Protein AF-A0A6A6RCP7-F1 (afdb_monomer_lite)

Structure (mmCIF, N/CA/C/O backbone):
data_AF-A0A6A6RCP7-F1
#
_entry.id   AF-A0A6A6RCP7-F1
#
loop_
_atom_site.group_PDB
_atom_site.id
_atom_site.type_symbol
_atom_site.label_atom_id
_atom_site.label_alt_id
_atom_site.label_comp_id
_atom_site.label_asym_id
_atom_site.label_entity_id
_atom_site.label_seq_id
_atom_site.pdbx_PDB_ins_code
_atom_site.Cartn_x
_atom_site.Cartn_y
_atom_site.Cartn_z
_atom_site.occupancy
_atom_site.B_iso_or_equiv
_atom_site.auth_seq_id
_atom_site.auth_comp_id
_atom_site.auth_asym_id
_atom_site.auth_atom_id
_atom_site.pdbx_PDB_model_num
ATOM 1 N N . MET A 1 1 ? 55.661 -24.789 -11.934 1.00 38.19 1 MET A N 1
ATOM 2 C CA . MET A 1 1 ? 54.976 -23.597 -12.491 1.00 38.19 1 MET A CA 1
ATOM 3 C C . MET A 1 1 ? 54.318 -24.064 -13.783 1.00 38.19 1 MET A C 1
ATOM 5 O O . MET A 1 1 ? 55.010 -24.703 -14.550 1.00 38.19 1 MET A O 1
ATOM 9 N N . VAL A 1 2 ? 53.017 -23.962 -14.046 1.00 34.41 2 VAL A N 1
ATOM 10 C CA . VAL A 1 2 ? 52.045 -22.894 -13.776 1.00 34.41 2 VAL A CA 1
ATOM 11 C C . VAL A 1 2 ? 50.663 -23.532 -13.552 1.00 34.41 2 VAL A C 1
ATOM 13 O O . VAL A 1 2 ? 50.293 -24.479 -14.243 1.00 34.41 2 VAL A O 1
ATOM 16 N N . LYS A 1 3 ? 49.926 -23.033 -12.553 1.00 30.33 3 LYS A N 1
ATOM 17 C CA . LYS A 1 3 ? 48.544 -23.411 -12.236 1.00 30.33 3 LYS A CA 1
ATOM 18 C C . LYS A 1 3 ? 47.551 -22.531 -13.012 1.00 30.33 3 LYS A C 1
ATOM 20 O O . LYS A 1 3 ? 47.765 -21.332 -13.127 1.00 30.33 3 LYS A O 1
ATOM 25 N N . THR A 1 4 ? 46.442 -23.173 -13.388 1.00 34.12 4 THR A N 1
ATOM 26 C CA . THR A 1 4 ? 45.065 -22.667 -13.589 1.00 34.12 4 THR A CA 1
ATOM 27 C C . THR A 1 4 ? 44.767 -21.659 -14.702 1.00 34.12 4 THR A C 1
ATOM 29 O O . THR A 1 4 ? 45.166 -20.504 -14.662 1.00 34.12 4 THR A O 1
ATOM 32 N N . LYS A 1 5 ? 43.927 -22.135 -15.634 1.00 33.81 5 LYS A N 1
ATOM 33 C CA . LYS A 1 5 ? 43.095 -21.355 -16.552 1.00 33.81 5 LYS A CA 1
ATOM 34 C C . LYS A 1 5 ? 42.218 -20.388 -15.757 1.00 33.81 5 LYS A C 1
ATOM 36 O O . LYS A 1 5 ? 41.427 -20.821 -14.919 1.00 33.81 5 LYS A O 1
ATOM 41 N N . GLU A 1 6 ? 42.362 -19.106 -16.047 1.00 37.19 6 GLU A N 1
ATOM 42 C CA . GLU A 1 6 ? 41.431 -18.066 -15.640 1.00 37.19 6 GLU A CA 1
ATOM 43 C C . GLU A 1 6 ? 40.181 -18.194 -16.520 1.00 37.19 6 GLU A C 1
ATOM 45 O O . GLU A 1 6 ? 40.262 -18.283 -17.745 1.00 37.19 6 GLU A O 1
ATOM 50 N N . GLN A 1 7 ? 39.033 -18.357 -15.875 1.00 37.12 7 GLN A N 1
ATOM 51 C CA . GLN A 1 7 ? 37.754 -18.614 -16.517 1.00 37.12 7 GLN A CA 1
ATOM 52 C C . GLN A 1 7 ? 37.086 -17.259 -16.761 1.00 37.12 7 GLN A C 1
ATOM 54 O O . GLN A 1 7 ? 36.715 -16.573 -15.805 1.00 37.12 7 GLN A O 1
ATOM 59 N N . ASP A 1 8 ? 36.985 -16.876 -18.035 1.00 36.22 8 ASP A N 1
ATOM 60 C CA . ASP A 1 8 ? 36.342 -15.648 -18.503 1.00 36.22 8 ASP A CA 1
ATOM 61 C C . ASP A 1 8 ? 34.955 -15.475 -17.869 1.00 36.22 8 ASP A C 1
ATOM 63 O O . ASP A 1 8 ? 34.033 -16.270 -18.078 1.00 36.22 8 ASP A O 1
ATOM 67 N N . ARG A 1 9 ? 34.801 -14.410 -17.078 1.00 33.62 9 ARG A N 1
ATOM 68 C CA . ARG A 1 9 ? 33.493 -13.938 -16.612 1.00 33.62 9 ARG A CA 1
ATOM 69 C C . ARG A 1 9 ? 32.826 -13.200 -17.774 1.00 33.62 9 ARG A C 1
ATOM 71 O O . ARG A 1 9 ? 33.481 -12.355 -18.382 1.00 33.62 9 ARG A O 1
ATOM 78 N N . PRO A 1 10 ? 31.542 -13.443 -18.083 1.00 33.44 10 PRO A N 1
ATOM 79 C CA . PRO A 1 10 ? 30.888 -12.718 -19.158 1.00 33.44 10 PRO A CA 1
ATOM 80 C C . PRO A 1 10 ? 30.784 -11.236 -18.785 1.00 33.44 10 PRO A C 1
ATOM 82 O O . PRO A 1 10 ? 30.145 -10.859 -17.801 1.00 33.44 10 PRO A O 1
ATOM 85 N N . VAL A 1 11 ? 31.434 -10.400 -19.593 1.00 38.50 11 VAL A N 1
ATOM 86 C CA . VAL A 1 11 ? 31.242 -8.951 -19.618 1.00 38.50 11 VAL A CA 1
ATOM 87 C C . VAL A 1 11 ? 29.802 -8.711 -20.057 1.00 38.50 11 VAL A C 1
ATOM 89 O O . VAL A 1 11 ? 29.436 -8.986 -21.200 1.00 38.50 11 VAL A O 1
ATOM 92 N N . TYR A 1 12 ? 28.952 -8.243 -19.144 1.00 35.78 12 TYR A N 1
ATOM 93 C CA . TYR A 1 12 ? 27.611 -7.809 -19.515 1.00 35.78 12 TYR A CA 1
ATOM 94 C C . TYR A 1 12 ? 27.741 -6.604 -20.448 1.00 35.78 12 TYR A C 1
ATOM 96 O O . TYR A 1 12 ? 28.198 -5.534 -20.047 1.00 35.78 12 TYR A O 1
ATOM 104 N N . ASN A 1 13 ? 27.371 -6.828 -21.710 1.00 37.34 13 ASN A N 1
ATOM 105 C CA . ASN A 1 13 ? 27.346 -5.839 -22.776 1.00 37.34 13 ASN A CA 1
ATOM 106 C C . ASN A 1 13 ? 26.690 -4.536 -22.308 1.00 37.34 13 ASN A C 1
ATOM 108 O O . ASN A 1 13 ? 25.506 -4.494 -21.968 1.00 37.34 13 ASN A O 1
ATOM 112 N N . GLN A 1 14 ? 27.484 -3.470 -22.356 1.00 34.72 14 GLN A N 1
ATOM 113 C CA . GLN A 1 14 ? 27.047 -2.088 -22.259 1.00 34.72 14 GLN A CA 1
ATOM 114 C C . GLN A 1 14 ? 26.012 -1.815 -23.358 1.00 34.72 14 GLN A C 1
ATOM 116 O O . GLN A 1 14 ? 26.325 -1.860 -24.549 1.00 34.72 14 GLN A O 1
ATOM 121 N N . MET A 1 15 ? 24.771 -1.515 -22.972 1.00 38.44 15 MET A N 1
ATOM 122 C CA . MET A 1 15 ? 23.831 -0.888 -23.894 1.00 38.44 15 MET A CA 1
ATOM 123 C C . MET A 1 15 ? 24.209 0.585 -24.043 1.00 38.44 15 MET A C 1
ATOM 125 O O . MET A 1 15 ? 24.254 1.322 -23.060 1.00 38.44 15 MET A O 1
ATOM 129 N N . LYS A 1 16 ? 24.428 1.015 -25.290 1.00 36.75 16 LYS A N 1
ATOM 130 C CA . LYS A 1 16 ? 24.409 2.423 -25.702 1.00 36.75 16 LYS A CA 1
ATOM 131 C C . LYS A 1 16 ? 22.987 2.984 -25.537 1.00 36.75 16 LYS A C 1
ATOM 133 O O . LYS A 1 16 ? 22.246 3.115 -26.503 1.00 36.75 16 LYS A O 1
ATOM 138 N N . GLY A 1 17 ? 22.605 3.269 -24.298 1.00 36.91 17 GLY A N 1
ATOM 139 C CA . GLY A 1 17 ? 21.634 4.302 -23.950 1.00 36.91 17 GLY A CA 1
ATOM 140 C C . GLY A 1 17 ? 22.408 5.548 -23.526 1.00 36.91 17 GLY A C 1
ATOM 141 O O . GLY A 1 17 ? 23.557 5.434 -23.103 1.00 36.91 17 GLY A O 1
ATOM 142 N N . VAL A 1 18 ? 21.821 6.729 -23.695 1.00 34.62 18 VAL A N 1
ATOM 143 C CA . VAL A 1 18 ? 22.412 8.022 -23.317 1.00 34.62 18 VAL A CA 1
ATOM 144 C C . VAL A 1 18 ? 23.097 7.923 -21.946 1.00 34.62 18 VAL A C 1
ATOM 146 O O . VAL A 1 18 ? 22.460 7.595 -20.948 1.00 34.62 18 VAL A O 1
ATOM 149 N N . ILE A 1 19 ? 24.408 8.177 -21.902 1.00 39.66 19 ILE A N 1
ATOM 150 C CA . ILE A 1 19 ? 25.143 8.338 -20.647 1.00 39.66 19 ILE A CA 1
ATOM 151 C C . ILE A 1 19 ? 24.584 9.590 -19.965 1.00 39.66 19 ILE A C 1
ATOM 153 O O . ILE A 1 19 ? 24.635 10.665 -20.557 1.00 39.66 19 ILE A O 1
ATOM 157 N N . GLY A 1 20 ? 24.119 9.468 -18.718 1.00 50.53 20 GLY A N 1
ATOM 158 C CA . GLY A 1 20 ? 24.294 10.578 -17.774 1.00 50.53 20 GLY A CA 1
ATOM 159 C C . GLY A 1 20 ? 23.085 11.174 -17.056 1.00 50.53 20 GLY A C 1
ATOM 160 O O . GLY A 1 20 ? 23.250 12.255 -16.507 1.00 50.53 20 GLY A O 1
ATOM 161 N N . ALA A 1 21 ? 21.922 10.521 -16.981 1.00 47.16 21 ALA A N 1
ATOM 162 C CA . ALA A 1 21 ? 20.922 10.867 -15.959 1.00 47.16 21 ALA A CA 1
ATOM 163 C C . ALA A 1 21 ? 20.000 9.673 -15.666 1.00 47.16 21 ALA A C 1
ATOM 165 O O . ALA A 1 21 ? 18.989 9.482 -16.334 1.00 47.16 21 ALA A O 1
ATOM 166 N N . TYR A 1 22 ? 20.359 8.842 -14.687 1.00 64.38 22 TYR A N 1
ATOM 167 C CA . TYR A 1 22 ? 19.380 7.998 -14.004 1.00 64.38 22 TYR A CA 1
ATOM 168 C C . TYR A 1 22 ? 19.131 8.613 -12.629 1.00 64.38 22 TYR A C 1
ATOM 170 O O . TYR A 1 22 ? 20.069 9.066 -11.975 1.00 64.38 22 TYR A O 1
ATOM 178 N N . GLU A 1 23 ? 17.875 8.656 -12.198 1.00 67.75 23 GLU A N 1
ATOM 179 C CA . GLU A 1 23 ? 17.570 9.021 -10.819 1.00 67.75 23 GLU A CA 1
ATOM 180 C C . GLU A 1 23 ? 17.926 7.842 -9.912 1.00 67.75 23 GLU A C 1
ATOM 182 O O . GLU A 1 23 ? 17.506 6.702 -10.144 1.00 67.75 23 GLU A O 1
ATOM 187 N N . GLU A 1 24 ? 18.733 8.101 -8.886 1.00 81.56 24 GLU A N 1
ATOM 188 C CA . GLU A 1 24 ? 19.019 7.095 -7.872 1.00 81.56 24 GLU A CA 1
ATOM 189 C C . GLU A 1 24 ? 17.779 6.832 -7.021 1.00 81.56 24 GLU A C 1
ATOM 191 O O . GLU A 1 24 ? 17.102 7.745 -6.548 1.00 81.56 24 GLU A O 1
ATOM 196 N N . LEU A 1 25 ? 17.484 5.548 -6.811 1.00 85.56 25 LEU A N 1
ATOM 197 C CA . LEU A 1 25 ? 16.458 5.150 -5.861 1.00 85.56 25 LEU A CA 1
ATOM 198 C C . LEU A 1 25 ? 16.897 5.572 -4.456 1.00 85.56 25 LEU A C 1
ATOM 200 O O . LEU A 1 25 ? 18.028 5.292 -4.062 1.00 85.56 25 LEU A O 1
ATOM 204 N N . ASP A 1 26 ? 15.978 6.180 -3.703 1.00 88.56 26 ASP A N 1
ATOM 205 C CA . ASP A 1 26 ? 16.176 6.568 -2.302 1.00 88.56 26 ASP A CA 1
ATOM 206 C C . ASP A 1 26 ? 16.909 5.446 -1.516 1.00 88.56 26 ASP A C 1
ATOM 208 O O . ASP A 1 26 ? 16.464 4.290 -1.539 1.00 88.56 26 ASP A O 1
ATOM 212 N N . PRO A 1 27 ? 18.024 5.745 -0.819 1.00 90.38 27 PRO A N 1
ATOM 213 C CA . PRO A 1 27 ? 18.795 4.755 -0.062 1.00 90.38 27 PRO A CA 1
ATOM 214 C C . PRO A 1 27 ? 17.996 3.986 1.000 1.00 90.38 27 PRO A C 1
ATOM 216 O O . PRO A 1 27 ? 18.423 2.914 1.426 1.00 90.38 27 PRO A O 1
ATOM 219 N N . ALA A 1 28 ? 16.826 4.484 1.412 1.00 92.25 28 ALA A N 1
ATOM 220 C CA . ALA A 1 28 ? 15.909 3.776 2.303 1.00 92.25 28 ALA A CA 1
ATOM 221 C C . ALA A 1 28 ? 15.317 2.490 1.689 1.00 92.25 28 ALA A C 1
ATOM 223 O O . ALA A 1 28 ? 14.728 1.684 2.413 1.00 92.25 28 ALA A O 1
ATOM 224 N N . TYR A 1 29 ? 15.448 2.281 0.373 1.00 96.38 29 TYR A N 1
ATOM 225 C CA . TYR A 1 29 ? 15.050 1.044 -0.295 1.00 96.38 29 TYR A CA 1
ATOM 226 C C . TYR A 1 29 ? 16.171 0.004 -0.232 1.00 96.38 29 TYR A C 1
ATOM 228 O O . TYR A 1 29 ? 17.135 0.035 -1.000 1.00 96.38 29 TYR A O 1
ATOM 236 N N . LEU A 1 30 ? 16.006 -0.978 0.651 1.00 95.94 30 LEU A N 1
ATOM 237 C CA . LEU A 1 30 ? 17.027 -1.977 0.963 1.00 95.94 30 LEU A CA 1
ATOM 238 C C . LEU A 1 30 ? 16.466 -3.394 0.837 1.00 95.94 30 LEU A C 1
ATOM 240 O O . LEU A 1 30 ? 15.277 -3.629 1.052 1.00 95.94 30 LEU A O 1
ATOM 244 N N . VAL A 1 31 ? 17.330 -4.355 0.505 1.00 97.00 31 VAL A N 1
ATOM 245 C CA . VAL A 1 31 ? 16.990 -5.779 0.633 1.00 97.00 31 VAL A CA 1
ATOM 246 C C . VAL A 1 31 ? 17.025 -6.142 2.117 1.00 97.00 31 VAL A C 1
ATOM 248 O O . VAL A 1 31 ? 18.043 -5.946 2.788 1.00 97.00 31 VAL A O 1
ATOM 251 N N . ARG A 1 32 ? 15.910 -6.655 2.642 1.00 96.31 32 ARG A N 1
ATOM 252 C CA . ARG A 1 32 ? 15.750 -6.958 4.071 1.00 96.31 32 ARG A CA 1
ATOM 253 C C . ARG A 1 32 ? 16.535 -8.208 4.457 1.00 96.31 32 ARG A C 1
ATOM 255 O O . ARG A 1 32 ? 16.211 -9.305 4.014 1.00 96.31 32 ARG A O 1
ATOM 262 N N . GLN A 1 33 ? 17.514 -8.051 5.347 1.00 96.12 33 GLN A N 1
ATOM 263 C CA . GLN A 1 33 ? 18.236 -9.185 5.944 1.00 96.12 33 GLN A CA 1
ATOM 264 C C . GLN A 1 33 ? 17.333 -10.006 6.881 1.00 96.12 33 GLN A C 1
ATOM 266 O O . GLN A 1 33 ? 17.510 -11.208 7.048 1.00 96.12 33 GLN A O 1
ATOM 271 N N . ASP A 1 34 ? 16.310 -9.366 7.446 1.00 96.44 34 ASP A N 1
ATOM 272 C CA . ASP A 1 34 ? 15.307 -9.936 8.342 1.00 96.44 34 ASP A CA 1
ATOM 273 C C . ASP A 1 34 ? 14.000 -10.300 7.614 1.00 96.44 34 ASP A C 1
ATOM 275 O O . ASP A 1 34 ? 12.927 -10.268 8.216 1.00 96.44 34 ASP A O 1
ATOM 279 N N . ALA A 1 35 ? 14.057 -10.647 6.322 1.00 96.06 35 ALA A N 1
ATOM 280 C CA . ALA A 1 35 ? 12.880 -10.820 5.462 1.00 96.06 35 ALA A CA 1
ATOM 281 C C . ALA A 1 35 ? 11.743 -11.650 6.090 1.00 96.06 35 ALA A C 1
ATOM 283 O O . ALA A 1 35 ? 10.584 -11.234 6.063 1.00 96.06 35 ALA A O 1
ATOM 284 N N . ARG A 1 36 ? 12.071 -12.782 6.730 1.00 95.12 36 ARG A N 1
ATOM 285 C CA . ARG A 1 36 ? 11.087 -13.652 7.398 1.00 95.12 36 ARG A CA 1
ATOM 286 C C . ARG A 1 36 ? 10.318 -12.945 8.522 1.00 95.12 36 ARG A C 1
ATOM 288 O O . ARG A 1 36 ? 9.176 -13.310 8.776 1.00 95.12 36 ARG A O 1
ATOM 295 N N . GLY A 1 37 ? 10.938 -11.990 9.215 1.00 96.50 37 GLY A N 1
ATOM 296 C CA . GLY A 1 37 ? 10.311 -11.167 10.254 1.00 96.50 37 GLY A CA 1
ATOM 297 C C . GLY A 1 37 ? 9.696 -9.874 9.713 1.00 96.50 37 GLY A C 1
ATOM 298 O O . GLY A 1 37 ? 8.719 -9.380 10.270 1.00 96.50 37 GLY A O 1
ATOM 299 N N . PHE A 1 38 ? 10.226 -9.342 8.610 1.00 97.62 38 PHE A N 1
ATOM 300 C CA . PHE A 1 38 ? 9.716 -8.123 7.993 1.00 97.62 38 PHE A CA 1
ATOM 301 C C . PHE A 1 38 ? 8.394 -8.341 7.253 1.00 97.62 38 PHE A C 1
ATOM 303 O O . PHE A 1 38 ? 7.420 -7.641 7.537 1.00 97.62 38 PHE A O 1
ATOM 310 N N . PHE A 1 39 ? 8.353 -9.309 6.328 1.00 98.00 39 PHE A N 1
ATOM 311 C CA . PHE A 1 39 ? 7.214 -9.588 5.444 1.00 98.00 39 PHE A CA 1
ATOM 312 C C . PHE A 1 39 ? 6.112 -10.381 6.162 1.00 98.00 39 PHE A C 1
ATOM 314 O O . PHE A 1 39 ? 5.689 -11.437 5.702 1.00 98.00 39 PHE A O 1
ATOM 321 N N . LYS A 1 40 ? 5.666 -9.873 7.312 1.00 98.06 40 LYS A N 1
ATOM 322 C CA . LYS A 1 40 ? 4.573 -10.411 8.130 1.00 98.06 40 LYS A CA 1
ATOM 323 C C . LYS A 1 40 ? 3.237 -9.811 7.717 1.00 98.06 40 LYS A C 1
ATOM 325 O O . LYS A 1 40 ? 3.206 -8.678 7.240 1.00 98.06 40 LYS A O 1
ATOM 330 N N . ARG A 1 41 ? 2.130 -10.530 7.939 1.00 98.62 41 ARG A N 1
ATOM 331 C CA . ARG A 1 41 ? 0.773 -9.974 7.750 1.00 98.62 41 ARG A CA 1
ATOM 332 C C . ARG A 1 41 ? 0.642 -8.591 8.395 1.00 98.62 41 ARG A C 1
ATOM 334 O O . ARG A 1 41 ? 1.090 -8.387 9.518 1.00 98.62 41 ARG A O 1
ATOM 341 N N . GLY A 1 42 ? 0.039 -7.652 7.671 1.00 98.75 42 GLY A N 1
ATOM 342 C CA . GLY A 1 42 ? -0.119 -6.265 8.108 1.00 98.75 42 GLY A CA 1
ATOM 343 C C . GLY A 1 42 ? 1.101 -5.375 7.872 1.00 98.75 42 GLY A C 1
ATOM 344 O O . GLY A 1 42 ? 0.980 -4.162 8.018 1.00 98.75 42 GLY A O 1
ATOM 345 N N . ARG A 1 43 ? 2.263 -5.909 7.465 1.00 98.81 43 ARG A N 1
ATOM 346 C CA . ARG A 1 43 ? 3.402 -5.072 7.059 1.00 98.81 43 ARG A CA 1
ATOM 347 C C . ARG A 1 43 ? 3.016 -4.222 5.854 1.00 98.81 43 ARG A C 1
ATOM 349 O O . ARG A 1 43 ? 2.545 -4.764 4.854 1.00 98.81 43 ARG A O 1
ATOM 356 N N . VAL A 1 44 ? 3.284 -2.922 5.933 1.00 98.81 44 VAL A N 1
ATOM 357 C CA . VAL A 1 44 ? 3.127 -1.980 4.825 1.00 98.81 44 VAL A CA 1
ATOM 358 C C . VAL A 1 44 ? 4.508 -1.557 4.347 1.00 98.81 44 VAL A C 1
ATOM 360 O O . VAL A 1 44 ? 5.378 -1.215 5.144 1.00 98.81 44 VAL A O 1
ATOM 363 N N . PHE A 1 45 ? 4.735 -1.604 3.041 1.00 98.69 45 PHE A N 1
ATOM 364 C CA . PHE A 1 45 ? 6.021 -1.242 2.451 1.00 98.69 45 PHE A CA 1
ATOM 365 C C . PHE A 1 45 ? 5.840 -0.663 1.052 1.00 98.69 45 PHE A C 1
ATOM 367 O O . PHE A 1 45 ? 4.788 -0.835 0.432 1.00 98.69 45 PHE A O 1
ATOM 374 N N . SER A 1 46 ? 6.866 0.011 0.538 1.00 98.25 46 SER A N 1
ATOM 375 C CA . SER A 1 46 ? 6.961 0.352 -0.880 1.00 98.25 46 SER A CA 1
ATOM 376 C C . SER A 1 46 ? 8.145 -0.306 -1.561 1.00 98.25 46 SER A C 1
ATOM 378 O O . SER A 1 46 ? 9.138 -0.644 -0.923 1.00 98.25 46 SER A O 1
ATOM 380 N N . MET A 1 47 ? 8.053 -0.462 -2.878 1.00 97.38 47 MET A N 1
ATOM 381 C CA . MET A 1 47 ? 9.146 -0.936 -3.724 1.00 97.38 47 MET A CA 1
ATOM 382 C C . MET A 1 47 ? 9.071 -0.323 -5.119 1.00 97.38 47 MET A C 1
ATOM 384 O O . MET A 1 47 ? 8.004 0.120 -5.555 1.00 97.38 47 MET A O 1
ATOM 388 N N . LEU A 1 48 ? 10.196 -0.345 -5.833 1.00 94.75 48 LEU A N 1
ATOM 389 C CA . LEU A 1 48 ? 10.202 -0.149 -7.277 1.00 94.75 48 LEU A CA 1
ATOM 390 C C . LEU A 1 48 ? 9.479 -1.330 -7.931 1.00 94.75 48 LEU A C 1
ATOM 392 O O . LEU A 1 48 ? 9.843 -2.482 -7.705 1.00 94.75 48 LEU A O 1
ATOM 396 N N . PHE A 1 49 ? 8.446 -1.047 -8.714 1.00 93.69 49 PHE A N 1
ATOM 397 C CA . PHE A 1 49 ? 7.611 -2.062 -9.336 1.00 93.69 49 PHE A CA 1
ATOM 398 C C . PHE A 1 49 ? 7.491 -1.796 -10.831 1.00 93.69 49 PHE A C 1
ATOM 400 O O . PHE A 1 49 ? 7.137 -0.690 -11.245 1.00 93.69 49 PHE A O 1
ATOM 407 N N . THR A 1 50 ? 7.757 -2.826 -11.628 1.00 91.38 50 THR A N 1
ATOM 408 C CA . THR A 1 50 ? 7.657 -2.782 -13.086 1.00 91.38 50 THR A CA 1
ATOM 409 C C . THR A 1 50 ? 6.475 -3.630 -13.528 1.00 91.38 50 THR A C 1
ATOM 411 O O . THR A 1 50 ? 6.344 -4.787 -13.137 1.00 91.38 50 THR A O 1
ATOM 414 N N . GLU A 1 51 ? 5.609 -3.057 -14.354 1.00 88.19 51 GLU A N 1
ATOM 415 C CA . GLU A 1 51 ? 4.472 -3.754 -14.946 1.00 88.19 51 GLU A CA 1
ATOM 416 C C . GLU A 1 51 ? 4.433 -3.542 -16.457 1.00 88.19 51 GLU A C 1
ATOM 418 O O . GLU A 1 51 ? 4.956 -2.555 -16.976 1.00 88.19 51 GLU A O 1
ATOM 423 N N . LEU A 1 52 ? 3.790 -4.462 -17.172 1.00 86.44 52 LEU A N 1
ATOM 424 C CA . LEU A 1 52 ? 3.535 -4.282 -18.595 1.00 86.44 52 LEU A CA 1
ATOM 425 C C . LEU A 1 52 ? 2.632 -3.066 -18.810 1.00 86.44 52 LEU A C 1
ATOM 427 O O . LEU A 1 52 ? 1.628 -2.882 -18.116 1.00 86.44 52 LEU A O 1
ATOM 431 N N . MET A 1 53 ? 2.977 -2.245 -19.797 1.00 80.81 53 MET A N 1
ATOM 432 C CA . MET A 1 53 ? 2.075 -1.207 -20.259 1.00 80.81 53 MET A CA 1
ATOM 433 C C . MET A 1 53 ? 0.910 -1.878 -20.986 1.00 80.81 53 MET A C 1
ATOM 435 O O . MET A 1 53 ? 1.124 -2.616 -21.944 1.00 80.81 53 MET A O 1
ATOM 439 N N . GLY A 1 54 ? -0.317 -1.621 -20.529 1.00 70.12 54 GLY A N 1
ATOM 440 C CA . GLY A 1 54 ? -1.509 -2.091 -21.230 1.00 70.12 54 GLY A CA 1
ATOM 441 C C . GLY A 1 54 ? -1.551 -1.576 -22.671 1.00 70.12 54 GLY A C 1
ATOM 442 O O . GLY A 1 54 ? -1.066 -0.483 -22.963 1.00 70.12 54 GLY A O 1
ATOM 443 N N . GLU A 1 55 ? -2.166 -2.353 -23.557 1.00 65.75 55 GLU A N 1
ATOM 444 C CA . GLU A 1 55 ? -2.244 -2.068 -24.998 1.00 65.75 55 GLU A CA 1
ATOM 445 C C . GLU A 1 55 ? -3.254 -0.967 -25.357 1.00 65.75 55 GLU A C 1
ATOM 447 O O . GLU A 1 55 ? -3.442 -0.644 -26.528 1.00 65.75 55 GLU A O 1
ATOM 452 N N . THR A 1 56 ? -3.916 -0.366 -24.362 1.00 61.25 56 THR A N 1
ATOM 453 C CA . THR A 1 56 ? -4.883 0.706 -24.597 1.00 61.25 56 THR A CA 1
ATOM 454 C C . THR A 1 56 ? -4.195 1.884 -25.297 1.00 61.25 56 THR A C 1
ATOM 456 O O . THR A 1 56 ? -3.209 2.404 -24.758 1.00 61.25 56 THR A O 1
ATOM 459 N N . PRO A 1 57 ? -4.703 2.338 -26.460 1.00 48.84 57 PRO A N 1
ATOM 460 C CA . PRO A 1 57 ? -4.102 3.439 -27.196 1.00 48.84 57 PRO A CA 1
ATOM 461 C C . PRO A 1 57 ? -3.980 4.677 -26.304 1.00 48.84 57 PRO A C 1
ATOM 463 O O . PRO A 1 57 ? -4.972 5.191 -25.789 1.00 48.84 57 PRO A O 1
ATOM 466 N N . ARG A 1 58 ? -2.749 5.152 -26.104 1.00 58.91 58 ARG A N 1
ATOM 467 C CA . ARG A 1 58 ? -2.487 6.490 -25.563 1.00 58.91 58 ARG A CA 1
ATOM 468 C C . ARG A 1 58 ? -2.288 7.450 -26.724 1.00 58.91 58 ARG A C 1
ATOM 470 O O . ARG A 1 58 ? -1.821 7.040 -27.787 1.00 58.91 58 ARG A O 1
ATOM 477 N N . ALA A 1 59 ? -2.628 8.719 -26.511 1.00 52.56 59 ALA A N 1
ATOM 478 C CA . ALA A 1 59 ? -2.361 9.759 -27.493 1.00 52.56 59 ALA A CA 1
ATOM 479 C C . ALA A 1 59 ? -0.862 9.743 -27.878 1.00 52.56 59 ALA A C 1
ATOM 481 O O . ALA A 1 59 ? -0.009 9.649 -26.983 1.00 52.56 59 ALA A O 1
ATOM 482 N N . PRO A 1 60 ? -0.519 9.810 -29.177 1.00 46.34 60 PRO A N 1
ATOM 483 C CA . PRO A 1 60 ? 0.870 9.854 -29.627 1.00 46.34 60 PRO A CA 1
ATOM 484 C C . PRO A 1 60 ? 1.650 10.966 -28.909 1.00 46.34 60 PRO A C 1
ATOM 486 O O . PRO A 1 60 ? 1.149 12.077 -28.769 1.00 46.34 60 PRO A O 1
ATOM 489 N N . GLY A 1 61 ? 2.864 10.669 -28.436 1.00 49.84 61 GLY A N 1
ATOM 490 C CA . GLY A 1 61 ? 3.742 11.661 -27.795 1.00 49.84 61 GLY A CA 1
ATOM 491 C C . GLY A 1 61 ? 3.559 11.861 -26.284 1.00 49.84 61 GLY A C 1
ATOM 492 O O . GLY A 1 61 ? 4.249 12.691 -25.709 1.00 49.84 61 GLY A O 1
ATOM 493 N N . THR A 1 62 ? 2.693 11.089 -25.615 1.00 51.81 62 THR A N 1
ATOM 494 C CA . THR A 1 62 ? 2.483 11.161 -24.150 1.00 51.81 62 THR A CA 1
ATOM 495 C C . THR A 1 62 ? 3.013 9.930 -23.412 1.00 51.81 62 THR A C 1
ATOM 497 O O . THR A 1 62 ? 2.322 9.338 -22.580 1.00 51.81 62 THR A O 1
ATOM 500 N N . PHE A 1 63 ? 4.234 9.487 -23.726 1.00 56.97 63 PHE A N 1
ATOM 501 C CA . PHE A 1 63 ? 4.867 8.459 -22.900 1.00 56.97 63 PHE A CA 1
ATOM 502 C C . PHE A 1 63 ? 5.419 9.132 -21.644 1.00 56.97 63 PHE A C 1
ATOM 504 O O . PHE A 1 63 ? 6.280 9.995 -21.779 1.00 56.97 63 PHE A O 1
ATOM 511 N N . PRO A 1 64 ? 4.913 8.800 -20.444 1.00 64.25 64 PRO A N 1
ATOM 512 C CA . PRO A 1 64 ? 5.504 9.319 -19.223 1.00 64.25 64 PRO A CA 1
ATOM 513 C C . PRO A 1 64 ? 6.957 8.843 -19.107 1.00 64.25 64 PRO A C 1
ATOM 515 O O . PRO A 1 64 ? 7.291 7.757 -19.590 1.00 64.25 64 PRO A O 1
ATOM 518 N N . ASP A 1 65 ? 7.792 9.632 -18.430 1.00 71.25 65 ASP A N 1
ATOM 519 C CA . ASP A 1 65 ? 9.248 9.424 -18.290 1.00 71.25 65 ASP A CA 1
ATOM 520 C C . ASP A 1 65 ? 9.632 8.077 -17.654 1.00 71.25 65 ASP A C 1
ATOM 522 O O . ASP A 1 65 ? 10.791 7.676 -17.621 1.00 71.25 65 ASP A O 1
ATOM 526 N N . ASN A 1 66 ? 8.641 7.340 -17.163 1.00 79.75 66 ASN A N 1
ATOM 527 C CA . ASN A 1 66 ? 8.789 6.063 -16.502 1.00 79.75 66 ASN A CA 1
ATOM 528 C C . ASN A 1 66 ? 8.452 4.848 -17.388 1.00 79.75 66 ASN A C 1
ATOM 530 O O . ASN A 1 66 ? 8.223 3.749 -16.870 1.00 79.75 66 ASN A O 1
ATOM 534 N N . VAL A 1 67 ? 8.399 5.037 -18.711 1.00 86.00 67 VAL A N 1
ATOM 535 C CA . VAL A 1 67 ? 8.231 3.961 -19.696 1.00 86.00 67 VAL A CA 1
ATOM 536 C C . VAL A 1 67 ? 9.589 3.509 -20.223 1.00 86.00 67 VAL A C 1
ATOM 538 O O . VAL A 1 67 ? 10.397 4.315 -20.673 1.00 86.00 67 VAL A O 1
ATOM 541 N N . SER A 1 68 ? 9.823 2.200 -20.248 1.00 86.56 68 SER A N 1
ATOM 542 C CA . SER A 1 68 ? 11.006 1.609 -20.881 1.00 86.56 68 SER A CA 1
ATOM 543 C C . SER A 1 68 ? 10.603 0.560 -21.911 1.00 86.56 68 SER A C 1
ATOM 545 O O . SER A 1 68 ? 9.610 -0.148 -21.736 1.00 86.56 68 SER A O 1
ATOM 547 N N . ILE A 1 69 ? 11.382 0.442 -22.985 1.00 87.50 69 ILE A N 1
ATOM 548 C CA . ILE A 1 69 ? 11.288 -0.685 -23.917 1.00 87.50 69 ILE A CA 1
ATOM 549 C C . ILE A 1 69 ? 12.277 -1.745 -23.436 1.00 87.50 69 ILE A C 1
ATOM 551 O O . ILE A 1 69 ? 13.476 -1.486 -23.353 1.00 87.50 69 ILE A O 1
ATOM 555 N N . VAL A 1 70 ? 11.771 -2.924 -23.091 1.00 88.19 70 VAL A N 1
ATOM 556 C CA . VAL A 1 70 ? 12.573 -4.057 -22.612 1.00 88.19 70 VAL A CA 1
ATOM 557 C C . VAL A 1 70 ? 12.679 -5.137 -23.690 1.00 88.19 70 VAL A C 1
ATOM 559 O O . VAL A 1 70 ? 12.308 -4.936 -24.851 1.00 88.19 70 VAL A O 1
ATOM 562 N N . LYS A 1 71 ? 13.227 -6.299 -23.319 1.00 88.81 71 LYS A N 1
ATOM 563 C CA . LYS A 1 71 ? 13.385 -7.450 -24.213 1.00 88.81 71 LYS A CA 1
ATOM 564 C C . LYS A 1 71 ? 12.078 -7.748 -24.966 1.00 88.81 71 LYS A C 1
ATOM 566 O O . LYS A 1 71 ? 10.993 -7.659 -24.398 1.00 88.81 71 LYS A O 1
ATOM 571 N N . TYR A 1 72 ? 12.212 -8.112 -26.242 1.00 89.75 72 TYR A N 1
ATOM 572 C CA . TYR A 1 72 ? 11.110 -8.369 -27.184 1.00 89.75 72 TYR A CA 1
ATOM 573 C C . TYR A 1 72 ? 10.285 -7.135 -27.583 1.00 89.75 72 TYR A C 1
ATOM 575 O O . TYR A 1 72 ? 9.182 -7.276 -28.097 1.00 89.75 72 TYR A O 1
ATOM 583 N N . GLY A 1 73 ? 10.801 -5.923 -27.358 1.00 85.50 73 GLY A N 1
ATOM 584 C CA . GLY A 1 73 ? 10.092 -4.690 -27.711 1.00 85.50 73 GLY A CA 1
ATOM 585 C C . GLY A 1 73 ? 8.913 -4.376 -26.787 1.00 85.50 73 GLY A C 1
ATOM 586 O O . GLY A 1 73 ? 8.156 -3.443 -27.055 1.00 85.50 73 GLY A O 1
ATOM 587 N N . ALA A 1 74 ? 8.755 -5.133 -25.695 1.00 85.06 74 ALA A N 1
ATOM 588 C CA . ALA A 1 74 ? 7.696 -4.910 -24.727 1.00 85.06 74 ALA A CA 1
ATOM 589 C C . ALA A 1 74 ? 7.890 -3.557 -24.036 1.00 85.06 74 ALA A C 1
ATOM 591 O O . ALA A 1 74 ? 8.996 -3.203 -23.624 1.00 85.06 74 ALA A O 1
ATOM 592 N N . LYS A 1 75 ? 6.802 -2.804 -23.892 1.00 88.88 75 LYS A N 1
ATOM 593 C CA . LYS A 1 75 ? 6.794 -1.540 -23.154 1.00 88.88 75 LYS A CA 1
ATOM 594 C C . LYS A 1 75 ? 6.384 -1.814 -21.716 1.00 88.88 75 LYS A C 1
ATOM 596 O O . LYS A 1 75 ? 5.328 -2.396 -21.473 1.00 88.88 75 LYS A O 1
ATOM 601 N N . VAL A 1 76 ? 7.203 -1.378 -20.771 1.00 89.94 76 VAL A N 1
ATOM 602 C CA . VAL A 1 76 ? 6.932 -1.499 -19.337 1.00 89.94 76 VAL A CA 1
ATOM 603 C C . VAL A 1 76 ? 6.844 -0.128 -18.697 1.00 89.94 76 VAL A C 1
ATOM 605 O O . VAL A 1 76 ? 7.478 0.817 -19.157 1.00 89.94 76 VAL A O 1
ATOM 608 N N . ILE A 1 77 ? 6.060 -0.037 -17.631 1.00 88.38 77 ILE A N 1
ATOM 609 C CA . ILE A 1 77 ? 5.979 1.128 -16.759 1.00 88.38 77 ILE A CA 1
ATOM 610 C C . ILE A 1 77 ? 6.645 0.756 -15.443 1.00 88.38 77 ILE A C 1
ATOM 612 O O . ILE A 1 77 ? 6.281 -0.248 -14.829 1.00 88.38 77 ILE A O 1
ATOM 616 N N . THR A 1 78 ? 7.579 1.585 -14.993 1.00 89.12 78 THR A N 1
ATOM 617 C CA . THR A 1 78 ? 8.249 1.419 -13.703 1.00 89.12 78 THR A CA 1
ATOM 618 C C . THR A 1 78 ? 7.816 2.530 -12.752 1.00 89.12 78 THR A C 1
ATOM 620 O O . THR A 1 78 ? 7.773 3.697 -13.118 1.00 89.12 78 THR A O 1
ATOM 623 N N . GLN A 1 79 ? 7.431 2.197 -11.525 1.00 90.44 79 GLN A N 1
ATOM 624 C CA . GLN A 1 79 ? 6.990 3.188 -10.539 1.00 90.44 79 GLN A CA 1
ATOM 625 C C . GLN A 1 79 ? 7.152 2.670 -9.113 1.00 90.44 79 GLN A C 1
ATOM 627 O O . GLN A 1 79 ? 7.140 1.463 -8.874 1.00 90.44 79 GLN A O 1
ATOM 632 N N . ILE A 1 80 ? 7.245 3.584 -8.146 1.00 94.06 80 ILE A N 1
ATOM 633 C CA . ILE A 1 80 ? 7.152 3.221 -6.733 1.00 94.06 80 ILE A CA 1
ATOM 634 C C . ILE A 1 80 ? 5.712 2.824 -6.413 1.00 94.06 80 ILE A C 1
ATOM 636 O O . ILE A 1 80 ? 4.782 3.616 -6.574 1.00 94.06 80 ILE A O 1
ATOM 640 N N . ARG A 1 81 ? 5.529 1.602 -5.914 1.00 96.19 81 ARG A N 1
ATOM 641 C CA . ARG A 1 81 ? 4.237 1.098 -5.440 1.00 96.19 81 ARG A CA 1
ATOM 642 C C . ARG A 1 81 ? 4.285 0.753 -3.973 1.00 96.19 81 ARG A C 1
ATOM 644 O O . ARG A 1 81 ? 5.323 0.347 -3.466 1.00 96.19 81 ARG A O 1
ATOM 651 N N . ARG A 1 82 ? 3.141 0.920 -3.315 1.00 98.62 82 ARG A N 1
ATOM 652 C CA . ARG A 1 82 ? 2.916 0.579 -1.912 1.00 98.62 82 ARG A CA 1
ATOM 653 C C . ARG A 1 82 ? 2.087 -0.697 -1.831 1.00 98.62 82 ARG A C 1
ATOM 655 O O . ARG A 1 82 ? 1.206 -0.907 -2.664 1.00 98.62 82 ARG A O 1
ATOM 662 N N . PHE A 1 83 ? 2.350 -1.511 -0.823 1.00 98.81 83 PHE A N 1
ATOM 663 C CA . PHE A 1 83 ? 1.718 -2.807 -0.622 1.00 98.81 83 PHE A CA 1
ATOM 664 C C . PHE A 1 83 ? 1.484 -3.065 0.862 1.00 98.81 83 PHE A C 1
ATOM 666 O O . PHE A 1 83 ? 2.246 -2.588 1.702 1.00 98.81 83 PHE A O 1
ATOM 673 N N . VAL A 1 84 ? 0.456 -3.856 1.167 1.00 98.88 84 VAL A N 1
ATOM 674 C CA . VAL A 1 84 ? 0.228 -4.444 2.491 1.00 98.88 84 VAL A CA 1
ATOM 675 C C . VAL A 1 84 ? 0.252 -5.966 2.392 1.00 98.88 84 VAL A C 1
ATOM 677 O O . VAL A 1 84 ? -0.397 -6.545 1.521 1.00 98.88 84 VAL A O 1
ATOM 680 N N . VAL A 1 85 ? 1.005 -6.628 3.269 1.00 98.88 85 VAL A N 1
ATOM 681 C CA . VAL A 1 85 ? 1.103 -8.094 3.309 1.00 98.88 85 VAL A CA 1
ATOM 682 C C . VAL A 1 85 ? -0.174 -8.700 3.889 1.00 98.88 85 VAL A C 1
ATOM 684 O O . VAL A 1 85 ? -0.601 -8.335 4.983 1.00 98.88 85 VAL A O 1
ATOM 687 N N . VAL A 1 86 ? -0.749 -9.679 3.189 1.00 98.62 86 VAL A N 1
ATOM 688 C CA . VAL A 1 86 ? -1.975 -10.391 3.603 1.00 98.62 86 VAL A CA 1
ATOM 689 C C . VAL A 1 86 ? -1.765 -11.893 3.807 1.00 98.62 86 VAL A C 1
ATOM 691 O O . VAL A 1 86 ? -2.490 -12.535 4.571 1.00 98.62 86 VAL A O 1
ATOM 694 N N . ALA A 1 87 ? -0.722 -12.473 3.209 1.00 97.88 87 ALA A N 1
ATOM 695 C CA . ALA A 1 87 ? -0.315 -13.841 3.506 1.00 97.88 87 ALA A CA 1
ATOM 696 C C . ALA A 1 87 ? 1.187 -14.049 3.318 1.00 97.88 87 ALA A C 1
ATOM 698 O O . ALA A 1 87 ? 1.810 -13.489 2.421 1.00 97.88 87 ALA A O 1
ATOM 699 N N . GLU A 1 88 ? 1.751 -14.908 4.155 1.00 96.19 88 GLU A N 1
ATOM 700 C CA . GLU A 1 88 ? 3.171 -15.240 4.170 1.00 96.19 88 GLU A CA 1
ATOM 701 C C . GLU A 1 88 ? 3.38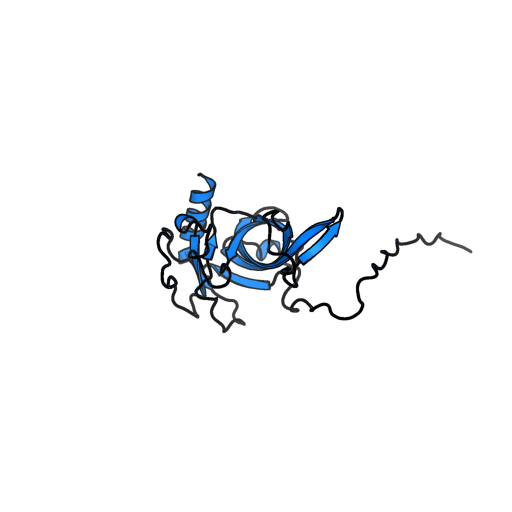5 -16.600 3.514 1.00 96.19 88 GLU A C 1
ATOM 703 O O . GLU A 1 88 ? 2.582 -17.521 3.700 1.00 96.19 88 GLU A O 1
ATOM 708 N N . LYS A 1 89 ? 4.469 -16.734 2.754 1.00 95.56 89 LYS A N 1
ATOM 709 C CA . LYS A 1 89 ? 4.936 -17.994 2.173 1.00 95.56 89 LYS A CA 1
ATOM 710 C C . LYS A 1 89 ? 6.440 -18.118 2.409 1.00 95.56 89 LYS A C 1
ATOM 712 O O . LYS A 1 89 ? 7.044 -17.261 3.044 1.00 95.56 89 LYS A O 1
ATOM 717 N N . MET A 1 90 ? 7.050 -19.213 1.969 1.00 93.38 90 MET A N 1
ATOM 718 C CA . MET A 1 90 ? 8.501 -19.368 2.054 1.00 93.38 90 MET A CA 1
ATOM 719 C C . MET A 1 90 ? 9.142 -18.675 0.848 1.00 93.38 90 MET A C 1
ATOM 721 O O . MET A 1 90 ? 8.896 -19.086 -0.280 1.00 93.38 90 MET A O 1
ATOM 725 N N . GLY A 1 91 ? 9.925 -17.618 1.081 1.00 94.75 91 GLY A N 1
ATOM 726 C CA . GLY A 1 91 ? 10.634 -16.876 0.027 1.00 94.75 91 GLY A CA 1
ATOM 727 C C . GLY A 1 91 ? 9.856 -15.705 -0.586 1.00 94.75 91 GLY A C 1
ATOM 728 O O . GLY A 1 91 ? 10.474 -14.804 -1.144 1.00 94.75 91 GLY A O 1
ATOM 729 N N . PHE A 1 92 ? 8.533 -15.660 -0.411 1.00 97.94 92 PHE A N 1
ATOM 730 C CA . PHE A 1 92 ? 7.675 -14.588 -0.916 1.00 97.94 92 PHE A CA 1
ATOM 731 C C . PHE A 1 92 ? 6.464 -14.342 -0.003 1.00 97.94 92 PHE A C 1
ATOM 733 O O . PHE A 1 92 ? 6.205 -15.079 0.953 1.00 97.94 92 PHE A O 1
ATOM 740 N N . CYS A 1 93 ? 5.696 -13.297 -0.291 1.00 98.44 93 CYS A N 1
ATOM 741 C CA . CYS A 1 93 ? 4.428 -13.002 0.374 1.00 98.44 93 CYS A CA 1
ATOM 742 C C . CYS A 1 93 ? 3.352 -12.583 -0.636 1.00 98.44 93 CYS A C 1
ATOM 744 O O . CYS A 1 93 ? 3.669 -12.070 -1.706 1.00 98.44 93 CYS A O 1
ATOM 746 N N . TYR A 1 94 ? 2.079 -12.792 -0.299 1.00 98.56 94 TYR A N 1
ATOM 747 C CA . TYR A 1 94 ? 0.967 -12.178 -1.021 1.00 98.56 94 TYR A CA 1
ATOM 748 C C . TYR A 1 94 ? 0.629 -10.830 -0.403 1.00 98.56 94 TYR A C 1
ATOM 750 O O . TYR A 1 94 ? 0.563 -10.686 0.824 1.00 98.56 94 TYR A O 1
ATOM 758 N N . THR A 1 95 ? 0.369 -9.858 -1.269 1.00 98.81 95 THR A N 1
ATOM 759 C CA . THR A 1 95 ? 0.131 -8.470 -0.886 1.00 98.81 95 THR A CA 1
ATOM 760 C C . THR A 1 95 ? -1.060 -7.873 -1.620 1.00 98.81 95 THR A C 1
ATOM 762 O O . THR A 1 95 ? -1.321 -8.236 -2.764 1.00 98.81 95 THR A O 1
ATOM 765 N N . CYS A 1 96 ? -1.755 -6.929 -0.990 1.00 98.75 96 CYS A N 1
ATOM 766 C CA . CYS A 1 96 ? -2.715 -6.058 -1.668 1.00 98.75 96 CYS A CA 1
ATOM 767 C C . CYS A 1 96 ? -2.045 -4.708 -1.985 1.00 98.75 96 CYS A C 1
ATOM 769 O O . CYS A 1 96 ? -1.326 -4.175 -1.131 1.00 98.75 96 CYS A O 1
ATOM 771 N N . PRO A 1 97 ? -2.242 -4.133 -3.184 1.00 98.50 97 PRO A N 1
ATOM 772 C CA . PRO A 1 97 ? -1.654 -2.857 -3.553 1.00 98.50 97 PRO A CA 1
ATOM 773 C C . PRO A 1 97 ? -2.368 -1.699 -2.855 1.00 98.50 97 PRO A C 1
ATOM 775 O O . PRO A 1 97 ? -3.581 -1.724 -2.631 1.00 98.50 97 PRO A O 1
ATOM 778 N N . ILE A 1 98 ? -1.604 -0.642 -2.599 1.00 98.75 98 ILE A N 1
ATOM 779 C CA . ILE A 1 98 ? -2.091 0.653 -2.138 1.00 98.75 98 ILE A CA 1
ATOM 780 C C . ILE A 1 98 ? -1.859 1.673 -3.251 1.00 98.75 98 ILE A C 1
ATOM 782 O O . ILE A 1 98 ? -0.739 1.835 -3.740 1.00 98.75 98 ILE A O 1
ATOM 786 N N . SER A 1 99 ? -2.918 2.362 -3.670 1.00 97.19 99 SER A N 1
ATOM 787 C CA . SER A 1 99 ? -2.885 3.313 -4.785 1.00 97.19 99 SER A CA 1
ATOM 788 C C . SER A 1 99 ? -3.621 4.602 -4.450 1.00 97.19 99 SER A C 1
ATOM 790 O O . SER A 1 99 ? -4.638 4.584 -3.768 1.00 97.19 99 SER A O 1
ATOM 792 N N . THR A 1 100 ? -3.125 5.725 -4.973 1.00 97.38 100 THR A N 1
ATOM 793 C CA . THR A 1 100 ? -3.826 7.021 -4.921 1.00 97.38 100 THR A CA 1
ATOM 794 C C . THR A 1 100 ? -4.609 7.316 -6.197 1.00 97.38 100 THR A C 1
ATOM 796 O O . THR A 1 100 ? -5.351 8.293 -6.262 1.00 97.38 100 THR A O 1
ATOM 799 N N . TYR A 1 101 ? -4.408 6.504 -7.242 1.00 95.12 101 TYR A N 1
ATOM 800 C CA . TYR A 1 101 ? -5.012 6.673 -8.564 1.00 95.12 101 TYR A CA 1
ATOM 801 C C . TYR A 1 101 ? -4.777 8.062 -9.191 1.00 95.12 101 TYR A C 1
ATOM 803 O O . TYR A 1 101 ? -5.639 8.626 -9.874 1.00 95.12 101 TYR A O 1
ATOM 811 N N . GLY A 1 102 ? -3.580 8.615 -8.965 1.00 91.50 102 GLY A N 1
ATOM 812 C CA . GLY A 1 102 ? -3.248 9.988 -9.348 1.00 91.50 102 GLY A CA 1
ATOM 813 C C . GLY A 1 102 ? -3.995 11.002 -8.485 1.00 91.50 102 GLY A C 1
ATOM 814 O O . GLY A 1 102 ? -4.607 11.917 -9.021 1.00 91.50 102 GLY A O 1
ATOM 815 N N . ASN A 1 103 ? -3.997 10.780 -7.166 1.00 95.62 103 ASN A N 1
ATOM 816 C CA . ASN A 1 103 ? -4.696 11.581 -6.150 1.00 95.62 103 ASN A CA 1
ATOM 817 C C . ASN A 1 103 ? -6.224 11.669 -6.309 1.00 95.62 103 ASN A C 1
ATOM 819 O O . ASN A 1 103 ? -6.851 12.578 -5.777 1.00 95.62 103 ASN A O 1
ATOM 823 N N . ARG A 1 104 ? -6.829 10.709 -7.011 1.00 96.69 104 ARG A N 1
ATOM 824 C CA . ARG A 1 104 ? -8.280 10.637 -7.237 1.00 96.69 104 ARG A CA 1
ATOM 825 C C . ARG A 1 104 ? -8.992 9.600 -6.377 1.00 96.69 104 ARG A C 1
ATOM 827 O O . ARG A 1 104 ? -10.220 9.579 -6.361 1.00 96.69 104 ARG A O 1
ATOM 834 N N . GLY A 1 105 ? -8.255 8.719 -5.700 1.00 97.31 105 GLY A N 1
ATOM 835 C CA . GLY A 1 105 ? -8.863 7.609 -4.970 1.00 97.31 105 GLY A CA 1
ATOM 836 C C . GLY A 1 105 ? -9.777 6.779 -5.886 1.00 97.31 105 GLY A C 1
ATOM 837 O O . GLY A 1 105 ? -9.437 6.517 -7.043 1.00 97.31 105 GLY A O 1
ATOM 838 N N . THR A 1 106 ? -10.953 6.391 -5.405 1.00 97.88 106 THR A N 1
ATOM 839 C CA . THR A 1 106 ? -11.930 5.591 -6.155 1.00 97.88 106 THR A CA 1
ATOM 840 C C . THR A 1 106 ? -12.745 6.396 -7.174 1.00 97.88 106 THR A C 1
ATOM 842 O O . THR A 1 106 ? -13.435 5.788 -7.984 1.00 97.88 106 THR A O 1
ATOM 845 N N . THR A 1 107 ? -12.603 7.730 -7.243 1.00 97.00 107 THR A N 1
ATOM 846 C CA . THR A 1 107 ? -13.228 8.548 -8.313 1.00 97.00 107 THR A CA 1
ATOM 847 C C . THR A 1 107 ? -12.552 8.372 -9.677 1.00 97.00 107 THR A C 1
ATOM 849 O O . THR A 1 107 ? -13.066 8.806 -10.710 1.00 97.00 107 THR A O 1
ATOM 852 N N . LYS A 1 108 ? -11.374 7.736 -9.716 1.00 94.75 108 LYS A N 1
ATOM 853 C CA . LYS A 1 108 ? -10.704 7.388 -10.968 1.00 94.75 108 LYS A CA 1
ATOM 854 C C . LYS A 1 108 ? -11.592 6.453 -11.793 1.00 94.75 108 LYS A C 1
ATOM 856 O O . LYS A 1 108 ? -11.967 5.378 -11.341 1.00 94.75 108 LYS A O 1
ATOM 861 N N . THR A 1 109 ? -11.832 6.821 -13.051 1.00 91.88 109 THR A N 1
ATOM 862 C CA . THR A 1 109 ? -12.550 5.982 -14.019 1.00 91.88 109 THR A CA 1
ATOM 863 C C . THR A 1 109 ? -11.976 4.565 -14.067 1.00 91.88 109 THR A C 1
ATOM 865 O O . THR A 1 109 ? -10.769 4.394 -14.262 1.00 91.88 109 THR A O 1
ATOM 868 N N . GLY A 1 110 ? -12.850 3.569 -13.909 1.00 90.19 110 GLY A N 1
ATOM 869 C CA . GLY A 1 110 ? -12.499 2.148 -13.890 1.00 90.19 110 GLY A CA 1
ATOM 870 C C . GLY A 1 110 ? -12.198 1.578 -12.499 1.00 90.19 110 GLY A C 1
ATOM 871 O O . GLY A 1 110 ? -12.027 0.366 -12.379 1.00 90.19 110 GLY A O 1
ATOM 872 N N . CYS A 1 111 ? -12.150 2.406 -11.450 1.00 94.06 111 CYS A N 1
ATOM 873 C CA . CYS A 1 111 ? -12.142 1.908 -10.078 1.00 94.06 111 CYS A CA 1
ATOM 874 C C . CYS A 1 111 ? -13.518 1.352 -9.693 1.00 94.06 111 CYS A C 1
ATOM 876 O O . CYS A 1 111 ? -14.550 1.883 -10.093 1.00 94.06 111 CYS A O 1
ATOM 878 N N . ARG A 1 112 ? -13.503 0.297 -8.877 1.00 97.19 112 ARG A N 1
ATOM 879 C CA . ARG A 1 112 ? -14.676 -0.299 -8.230 1.00 97.19 112 ARG A CA 1
ATOM 880 C C . ARG A 1 112 ? -14.606 -0.003 -6.734 1.00 97.19 112 ARG A C 1
ATOM 882 O O . ARG A 1 112 ? -13.810 -0.653 -6.049 1.00 97.19 112 ARG A O 1
ATOM 889 N N . PRO A 1 113 ? -15.296 1.034 -6.230 1.00 97.88 113 PRO A N 1
ATOM 890 C CA . PRO A 1 113 ? -15.159 1.469 -4.841 1.00 97.88 113 PRO A CA 1
ATOM 891 C C . PRO A 1 113 ? -15.387 0.355 -3.813 1.00 97.88 113 PRO A C 1
ATOM 893 O O . PRO A 1 113 ? -14.697 0.307 -2.800 1.00 97.88 113 PRO A O 1
ATOM 896 N N . GLU A 1 114 ? -16.274 -0.591 -4.104 1.00 97.94 114 GLU A N 1
ATOM 897 C CA . GLU A 1 114 ? -16.608 -1.734 -3.258 1.00 97.94 114 GLU A CA 1
ATOM 898 C C . GLU A 1 114 ? -15.445 -2.720 -3.038 1.00 97.94 114 GLU A C 1
ATOM 900 O O . GLU A 1 114 ? -15.476 -3.492 -2.086 1.00 97.94 114 GLU A O 1
ATOM 905 N N . GLU A 1 115 ? -14.400 -2.680 -3.875 1.00 98.19 115 GLU A N 1
ATOM 906 C CA . GLU A 1 115 ? -13.174 -3.485 -3.725 1.00 98.19 115 GLU A CA 1
ATOM 907 C C . GLU A 1 115 ? -12.116 -2.806 -2.825 1.00 98.19 115 GLU A C 1
ATOM 909 O O . GLU A 1 115 ? -11.012 -3.340 -2.656 1.00 98.19 115 GLU A O 1
ATOM 914 N N . HIS A 1 116 ? -12.400 -1.602 -2.305 1.00 98.69 116 HIS A N 1
ATOM 915 C CA . HIS A 1 116 ? -11.407 -0.718 -1.692 1.00 98.69 116 HIS A CA 1
ATOM 916 C C . HIS A 1 116 ? -11.732 -0.307 -0.254 1.00 98.69 116 HIS A C 1
ATOM 918 O O . HIS A 1 116 ? -12.891 -0.164 0.128 1.00 98.69 116 HIS A O 1
ATOM 924 N N . ALA A 1 117 ? -10.673 -0.034 0.513 1.00 98.75 117 ALA A N 1
ATOM 925 C CA . ALA A 1 117 ? -10.736 0.682 1.786 1.00 98.75 117 ALA A CA 1
ATOM 926 C C . ALA A 1 117 ? -9.750 1.854 1.803 1.00 98.75 117 ALA A C 1
ATOM 928 O O . ALA A 1 117 ? -8.702 1.816 1.148 1.00 98.75 117 ALA A O 1
ATOM 929 N N . ILE A 1 118 ? -10.058 2.874 2.602 1.00 98.88 118 ILE A N 1
ATOM 930 C CA . ILE A 1 118 ? -9.112 3.941 2.947 1.00 98.88 118 ILE A CA 1
ATOM 931 C C . ILE A 1 118 ? -7.972 3.336 3.772 1.00 98.88 118 ILE A C 1
ATOM 933 O O . ILE A 1 118 ? -8.221 2.569 4.696 1.00 98.88 118 ILE A O 1
ATOM 937 N N . VAL A 1 119 ? -6.729 3.705 3.466 1.00 98.88 119 VAL A N 1
ATOM 938 C CA . VAL A 1 119 ? -5.565 3.407 4.310 1.00 98.88 119 VAL A CA 1
ATOM 939 C C . VAL A 1 119 ? -4.861 4.698 4.681 1.00 98.88 119 VAL A C 1
ATOM 941 O O . VAL A 1 119 ? -4.753 5.607 3.856 1.00 98.88 119 VAL A O 1
ATOM 944 N N . TYR A 1 120 ? -4.433 4.800 5.933 1.00 98.81 120 TYR A N 1
ATOM 945 C CA . TYR A 1 120 ? -3.964 6.057 6.497 1.00 98.81 120 TYR A CA 1
ATOM 946 C C . TYR A 1 120 ? -2.992 5.832 7.658 1.00 98.81 120 TYR A C 1
ATOM 948 O O . TYR A 1 120 ? -3.028 4.779 8.297 1.00 98.81 120 TYR A O 1
ATOM 956 N N . TYR A 1 121 ? -2.144 6.820 7.963 1.00 98.75 121 TYR A N 1
ATOM 957 C CA . TYR A 1 121 ? -1.321 6.766 9.173 1.00 98.75 121 TYR A CA 1
ATOM 958 C C . TYR A 1 121 ? -2.121 7.187 10.401 1.00 98.75 121 TYR A C 1
ATOM 960 O O . TYR A 1 121 ? -2.418 8.365 10.585 1.00 98.75 121 TYR A O 1
ATOM 968 N N . LYS A 1 122 ? -2.436 6.223 11.270 1.00 98.06 122 LYS A N 1
ATOM 969 C CA . LYS A 1 122 ? -3.360 6.401 12.398 1.00 98.06 122 LYS A CA 1
ATOM 970 C C . LYS A 1 122 ? -2.947 7.517 13.357 1.00 98.06 122 LYS A C 1
ATOM 972 O O . LYS A 1 122 ? -3.801 8.197 13.911 1.00 98.06 122 LYS A O 1
ATOM 977 N N . THR A 1 123 ? -1.645 7.709 13.540 1.00 98.00 123 THR A N 1
ATOM 978 C CA . THR A 1 123 ? -1.077 8.718 14.444 1.00 98.00 123 THR A CA 1
ATOM 979 C C . THR A 1 123 ? -0.874 10.087 13.792 1.00 98.00 123 THR A C 1
ATOM 981 O O . THR A 1 123 ? -0.531 11.028 14.498 1.00 98.00 123 THR A O 1
ATOM 984 N N . LEU A 1 124 ? -1.054 10.210 12.470 1.00 97.94 124 LEU A N 1
ATOM 985 C CA . LEU A 1 124 ? -0.736 11.425 11.703 1.00 97.94 124 LEU A CA 1
ATOM 986 C C . LEU A 1 124 ? -1.937 12.004 10.941 1.00 97.94 124 LEU A C 1
ATOM 988 O O . LEU A 1 124 ? -1.855 13.124 10.442 1.00 97.94 124 LEU A O 1
ATOM 992 N N . GLN A 1 125 ? -3.042 11.265 10.814 1.00 97.25 125 GLN A N 1
ATOM 993 C CA . GLN A 1 125 ? -4.246 11.736 10.127 1.00 97.25 125 GLN A CA 1
ATOM 994 C C . GLN A 1 125 ? -5.504 10.979 10.581 1.00 97.25 125 GLN A C 1
ATOM 996 O O . GLN A 1 125 ? -5.434 9.853 11.068 1.00 97.25 125 GLN A O 1
ATOM 1001 N N . THR A 1 126 ? -6.666 11.575 10.324 1.00 97.94 126 THR A N 1
ATOM 1002 C CA . THR A 1 126 ? -7.980 10.919 10.423 1.00 97.94 126 THR A CA 1
ATOM 1003 C C . THR A 1 126 ? -8.408 10.456 9.026 1.00 97.94 126 THR A C 1
ATOM 1005 O O . THR A 1 126 ? -8.183 11.193 8.060 1.00 97.94 126 THR A O 1
ATOM 1008 N N . PRO A 1 127 ? -9.000 9.259 8.860 1.00 97.94 127 PRO A N 1
ATOM 1009 C CA . PRO A 1 127 ? -9.400 8.788 7.543 1.00 97.94 127 PRO A CA 1
ATOM 1010 C C . PRO A 1 127 ? -10.638 9.545 7.061 1.00 97.94 127 PRO A C 1
ATOM 1012 O O . PRO A 1 127 ? -11.617 9.682 7.793 1.00 97.94 127 PRO A O 1
ATOM 1015 N N . SER A 1 128 ? -10.619 9.994 5.809 1.00 96.88 128 SER A N 1
ATOM 1016 C CA . SER A 1 128 ? -11.778 10.601 5.158 1.00 96.88 128 SER A CA 1
ATOM 1017 C C . SER A 1 128 ? -11.830 10.243 3.669 1.00 96.88 128 SER A C 1
ATOM 1019 O O . SER A 1 128 ? -10.780 10.133 3.019 1.00 96.88 128 SER A O 1
ATOM 1021 N N . PRO A 1 129 ? -13.034 10.018 3.112 1.00 97.31 129 PRO A N 1
ATOM 1022 C CA . PRO A 1 129 ? -13.198 9.898 1.672 1.00 97.31 129 PRO A CA 1
ATOM 1023 C C . PRO A 1 129 ? -12.893 11.241 0.999 1.00 97.31 129 PRO A C 1
ATOM 1025 O O . PRO A 1 129 ? -13.052 12.309 1.594 1.00 97.31 129 PRO A O 1
ATOM 1028 N N . LEU A 1 130 ? -12.463 11.193 -0.259 1.00 97.69 130 LEU A N 1
ATOM 1029 C CA . LEU A 1 130 ? -12.355 12.398 -1.081 1.00 97.69 130 LEU A CA 1
ATOM 1030 C C . LEU A 1 130 ? -13.751 12.903 -1.479 1.00 97.69 130 LEU A C 1
ATOM 1032 O O . LEU A 1 130 ? -14.712 12.126 -1.478 1.00 97.69 130 LEU A O 1
ATOM 1036 N N . PRO A 1 131 ? -13.882 14.176 -1.898 1.00 97.31 131 PRO A N 1
ATOM 1037 C CA . PRO A 1 131 ? -15.108 14.643 -2.529 1.00 97.31 131 PRO A CA 1
ATOM 1038 C C . PRO A 1 131 ? -15.522 13.704 -3.667 1.00 97.31 131 PRO A C 1
ATOM 1040 O O . PRO A 1 131 ? -14.699 13.339 -4.505 1.00 97.31 131 PRO A O 1
ATOM 1043 N N . LEU A 1 132 ? -16.804 13.333 -3.689 1.00 95.81 132 LEU A N 1
ATOM 1044 C CA . LEU A 1 132 ? -17.416 12.427 -4.669 1.00 95.81 132 LEU A CA 1
ATOM 1045 C C . LEU A 1 132 ? -16.982 10.954 -4.590 1.00 95.81 132 LEU A C 1
ATOM 1047 O O . LEU A 1 132 ? -17.503 10.149 -5.361 1.00 95.81 132 LEU A O 1
ATOM 1051 N N . GLU A 1 133 ? -16.105 10.556 -3.663 1.00 95.69 133 GLU A N 1
ATOM 1052 C CA . GLU A 1 133 ? -15.941 9.129 -3.374 1.00 95.69 133 GLU A CA 1
ATOM 1053 C C . GLU A 1 133 ? -17.176 8.595 -2.649 1.00 95.69 133 GLU A C 1
ATOM 1055 O O . GLU A 1 133 ? -17.532 9.033 -1.557 1.00 95.69 133 GLU A O 1
ATOM 1060 N N . ASN A 1 134 ? -17.809 7.600 -3.255 1.00 94.69 134 ASN A N 1
ATOM 1061 C CA . ASN A 1 134 ? -18.931 6.859 -2.697 1.00 94.69 134 ASN A CA 1
ATOM 1062 C C . ASN A 1 134 ? -18.777 5.365 -3.033 1.00 94.69 134 ASN A C 1
ATOM 1064 O O . ASN A 1 134 ? -17.880 4.982 -3.783 1.00 94.69 134 ASN A O 1
ATOM 1068 N N . GLY A 1 135 ? -19.604 4.509 -2.426 1.00 96.50 135 GLY A N 1
ATOM 1069 C CA . GLY A 1 135 ? -19.652 3.071 -2.725 1.00 96.50 135 GLY A CA 1
ATOM 1070 C C . GLY A 1 135 ? -18.578 2.198 -2.059 1.00 96.50 135 GLY A C 1
ATOM 1071 O O . GLY A 1 135 ? -18.643 0.978 -2.184 1.00 96.50 135 GLY A O 1
ATOM 1072 N N . MET A 1 136 ? -17.613 2.771 -1.328 1.00 97.69 136 MET A N 1
ATOM 1073 C CA . MET A 1 136 ? -16.721 1.973 -0.474 1.00 97.69 136 MET A CA 1
ATOM 1074 C C . MET A 1 136 ? -17.532 1.336 0.659 1.00 97.69 136 MET A C 1
ATOM 1076 O O . MET A 1 136 ? -18.221 2.035 1.400 1.00 97.69 136 MET A O 1
ATOM 1080 N N . VAL A 1 137 ? -17.437 0.012 0.794 1.00 97.69 137 VAL A N 1
ATOM 1081 C CA . VAL A 1 137 ? -18.161 -0.763 1.821 1.00 97.69 137 VAL A CA 1
ATOM 1082 C C . VAL A 1 137 ? -17.274 -1.187 2.990 1.00 97.69 137 VAL A C 1
ATOM 1084 O O . VAL A 1 137 ? -17.773 -1.661 4.009 1.00 97.69 137 VAL A O 1
ATOM 1087 N N . TYR A 1 138 ? -15.959 -1.044 2.839 1.00 98.56 138 TYR A N 1
ATOM 1088 C CA . TYR A 1 138 ? -14.974 -1.439 3.834 1.00 98.56 138 TYR A CA 1
ATOM 1089 C C . TYR A 1 138 ? -14.590 -0.264 4.726 1.00 98.56 138 TYR A C 1
ATOM 1091 O O . TYR A 1 138 ? -14.349 0.845 4.244 1.00 98.56 138 TYR A O 1
ATOM 1099 N N . GLN A 1 139 ? -14.504 -0.522 6.032 1.00 98.50 139 GLN A N 1
ATOM 1100 C CA . GLN A 1 139 ? -14.009 0.471 6.984 1.00 98.50 139 GLN A CA 1
ATOM 1101 C C . GLN A 1 139 ? -12.525 0.784 6.722 1.00 98.50 139 GLN A C 1
ATOM 1103 O O . GLN A 1 139 ? -11.805 -0.080 6.209 1.00 98.50 139 GLN A O 1
ATOM 1108 N N . PRO A 1 140 ? -12.052 1.996 7.066 1.00 98.81 140 PRO A N 1
ATOM 1109 C CA . PRO A 1 140 ? -10.645 2.358 6.938 1.00 98.81 140 PRO A CA 1
ATOM 1110 C C . PRO A 1 140 ? -9.708 1.402 7.685 1.00 98.81 140 PRO A C 1
ATOM 1112 O O . PRO A 1 140 ? -10.065 0.864 8.726 1.00 98.81 140 PRO A O 1
ATOM 1115 N N . ILE A 1 141 ? -8.491 1.240 7.168 1.00 98.94 141 ILE A N 1
ATOM 1116 C CA . ILE A 1 141 ? -7.411 0.469 7.789 1.00 98.94 141 ILE A CA 1
ATOM 1117 C C . ILE A 1 141 ? -6.332 1.440 8.273 1.00 98.94 141 ILE A C 1
ATOM 1119 O O . ILE A 1 141 ? -5.665 2.096 7.464 1.00 98.94 141 ILE A O 1
ATOM 1123 N N . GLY A 1 142 ? -6.155 1.537 9.588 1.00 98.81 142 GLY A N 1
ATOM 1124 C CA . GLY A 1 142 ? -5.108 2.334 10.209 1.00 98.81 142 GLY A CA 1
ATOM 1125 C C . GLY A 1 142 ? -3.748 1.648 10.144 1.00 98.81 142 GLY A C 1
ATOM 1126 O O . GLY A 1 142 ? -3.612 0.451 10.388 1.00 98.81 142 GLY A O 1
ATOM 1127 N N . VAL A 1 143 ? -2.715 2.427 9.836 1.00 98.88 143 VAL A N 1
ATOM 1128 C CA . VAL A 1 143 ? -1.311 2.004 9.828 1.00 98.88 143 VAL A CA 1
ATOM 1129 C C . VAL A 1 143 ? -0.554 2.803 10.879 1.00 98.88 143 VAL A C 1
ATOM 1131 O O . VAL A 1 143 ? -0.655 4.027 10.930 1.00 98.88 143 VAL A O 1
ATOM 1134 N N . LEU A 1 144 ? 0.219 2.119 11.712 1.00 98.75 144 LEU A N 1
ATOM 1135 C CA . LEU A 1 144 ? 1.223 2.717 12.579 1.00 98.75 144 LEU A CA 1
ATOM 1136 C C . LEU A 1 144 ? 2.490 2.968 11.745 1.00 98.75 144 LEU A C 1
ATOM 1138 O O . LEU A 1 144 ? 3.113 1.991 11.308 1.00 98.75 144 LEU A O 1
ATOM 1142 N N . PRO A 1 145 ? 2.855 4.237 11.479 1.00 98.38 145 PRO A N 1
ATOM 1143 C CA . PRO A 1 145 ? 4.044 4.561 10.699 1.00 98.38 145 PRO A CA 1
ATOM 1144 C C . PRO A 1 145 ? 5.338 4.150 11.429 1.00 98.38 145 PRO A C 1
ATOM 1146 O O . PRO A 1 145 ? 5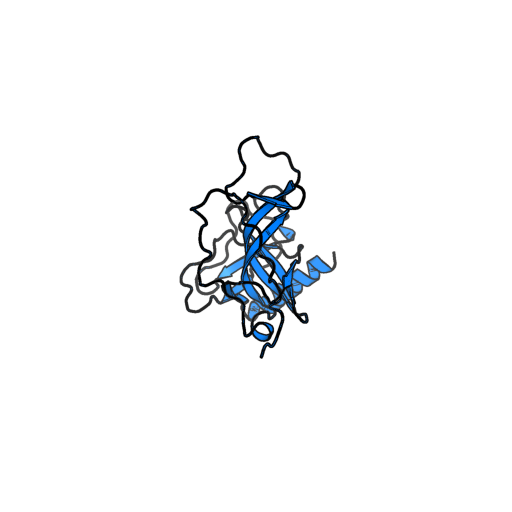.337 4.009 12.657 1.00 98.38 145 PRO A O 1
ATOM 1149 N N . PRO A 1 146 ? 6.470 3.989 10.714 1.00 97.31 146 PRO A N 1
ATOM 1150 C CA . PRO A 1 146 ? 7.786 3.949 11.345 1.00 97.31 146 PRO A CA 1
ATOM 1151 C C . PRO A 1 146 ? 8.032 5.237 12.142 1.00 97.31 146 PRO A C 1
ATOM 1153 O O . PRO A 1 146 ? 7.555 6.300 11.758 1.00 97.31 146 PRO A O 1
ATOM 1156 N N . SER A 1 147 ? 8.830 5.180 13.209 1.00 95.00 147 SER A N 1
ATOM 1157 C CA . SER A 1 147 ? 9.109 6.352 14.060 1.00 95.00 147 SER A CA 1
ATOM 1158 C C . SER A 1 147 ? 9.782 7.519 13.328 1.00 95.00 147 SER A C 1
ATOM 1160 O O . SER A 1 147 ? 9.714 8.653 13.788 1.00 95.00 147 SER A O 1
ATOM 1162 N N . THR A 1 148 ? 10.437 7.249 12.199 1.00 93.81 148 THR A N 1
ATOM 1163 C CA . THR A 1 148 ? 11.082 8.256 11.347 1.00 93.81 148 THR A CA 1
ATOM 1164 C C . THR A 1 148 ? 10.103 9.001 10.442 1.00 93.81 148 THR A C 1
ATOM 1166 O O . THR A 1 148 ? 10.491 9.975 9.804 1.00 93.81 148 THR A O 1
ATOM 1169 N N . GLU A 1 149 ? 8.867 8.522 10.317 1.00 96.19 149 GLU A N 1
ATOM 1170 C CA . GLU A 1 149 ? 7.864 9.123 9.450 1.00 96.19 149 GLU A CA 1
ATOM 1171 C C . GLU A 1 149 ? 7.060 10.174 10.220 1.00 96.19 149 GLU A C 1
ATOM 1173 O O . GLU A 1 149 ? 6.478 9.902 11.270 1.00 96.19 149 GLU A O 1
ATOM 1178 N N . SER A 1 150 ? 7.039 11.386 9.673 1.00 95.75 150 SER A N 1
ATOM 1179 C CA . SER A 1 150 ? 6.339 12.542 10.244 1.00 95.75 150 SER A CA 1
ATOM 1180 C C . SER A 1 150 ? 5.258 13.088 9.318 1.00 95.75 150 SER A C 1
ATOM 1182 O O . SER A 1 150 ? 4.478 13.943 9.732 1.00 95.75 150 SER A O 1
ATOM 1184 N N . GLN A 1 151 ? 5.202 12.612 8.071 1.00 97.25 151 GLN A N 1
ATOM 1185 C CA . GLN A 1 151 ? 4.248 13.081 7.080 1.00 97.25 151 GLN A CA 1
ATOM 1186 C C . GLN A 1 151 ? 3.069 12.113 6.952 1.00 97.25 151 GLN A C 1
ATOM 1188 O O . GLN A 1 151 ? 3.252 10.892 6.972 1.00 97.25 151 GLN A O 1
ATOM 1193 N N . PRO A 1 152 ? 1.839 12.632 6.795 1.00 97.44 152 PRO A N 1
ATOM 1194 C CA . PRO A 1 152 ? 0.680 11.789 6.557 1.00 97.44 152 PRO A CA 1
ATOM 1195 C C . PRO A 1 152 ? 0.790 11.075 5.202 1.00 97.44 152 PRO A C 1
ATOM 1197 O O . PRO A 1 152 ? 1.429 11.548 4.257 1.00 97.44 152 PRO A O 1
ATOM 1200 N N . MET A 1 153 ? 0.098 9.943 5.070 1.00 97.06 153 MET A N 1
ATOM 1201 C CA . MET A 1 153 ? -0.181 9.382 3.753 1.00 97.06 153 MET A CA 1
ATOM 1202 C C . MET A 1 153 ? -1.094 10.337 2.979 1.00 97.06 153 MET A C 1
ATOM 1204 O O . MET A 1 153 ? -1.943 11.016 3.558 1.00 97.06 153 MET A O 1
ATOM 1208 N N . SER A 1 154 ? -1.010 10.316 1.647 1.00 97.75 154 SER A N 1
ATOM 1209 C CA . SER A 1 154 ? -2.011 10.990 0.812 1.00 97.75 154 SER A CA 1
ATOM 1210 C C . SER A 1 154 ? -3.418 10.544 1.218 1.00 97.75 154 SER A C 1
ATOM 1212 O O . SER A 1 154 ? -3.685 9.340 1.279 1.00 97.75 154 SER A O 1
ATOM 1214 N N . THR A 1 155 ? -4.331 11.497 1.426 1.00 97.94 155 THR A N 1
ATOM 1215 C CA . THR A 1 155 ? -5.749 11.235 1.734 1.00 97.94 155 THR A CA 1
ATOM 1216 C C . THR A 1 155 ? -6.425 10.368 0.671 1.00 97.94 155 THR A C 1
ATOM 1218 O O . THR A 1 155 ? -7.409 9.699 0.961 1.00 97.94 155 THR A O 1
ATOM 1221 N N . ALA A 1 156 ? -5.873 10.310 -0.547 1.00 98.38 156 ALA A N 1
ATOM 1222 C CA . ALA A 1 156 ? -6.347 9.473 -1.646 1.00 98.38 156 ALA A CA 1
ATOM 1223 C C . ALA A 1 156 ? -5.893 8.000 -1.573 1.00 98.38 156 ALA A C 1
ATOM 1225 O O . ALA A 1 156 ? -6.217 7.233 -2.475 1.00 98.38 156 ALA A O 1
ATOM 1226 N N . SER A 1 157 ? -5.107 7.592 -0.572 1.00 98.62 157 SER A N 1
ATOM 1227 C CA . SER A 1 157 ? -4.531 6.240 -0.494 1.00 98.62 157 SER A CA 1
ATOM 1228 C C . SER A 1 157 ? -5.601 5.176 -0.233 1.00 98.62 157 SER A C 1
ATOM 1230 O O . SER A 1 157 ? -6.293 5.207 0.787 1.00 98.62 157 SER A O 1
ATOM 1232 N N . ARG A 1 158 ? -5.742 4.215 -1.151 1.00 98.69 158 ARG A N 1
ATOM 1233 C CA . ARG A 1 158 ? -6.711 3.114 -1.061 1.00 98.69 158 ARG A CA 1
ATOM 1234 C C . ARG A 1 158 ? -6.015 1.764 -1.160 1.00 98.69 158 ARG A C 1
ATOM 1236 O O . ARG A 1 158 ? -5.231 1.567 -2.089 1.00 98.69 158 ARG A O 1
ATOM 1243 N N . ILE A 1 159 ? -6.327 0.839 -0.254 1.00 98.81 159 ILE A N 1
ATOM 1244 C CA . ILE A 1 159 ? -6.019 -0.587 -0.441 1.00 98.81 159 ILE A CA 1
ATOM 1245 C C . ILE A 1 159 ? -7.040 -1.147 -1.427 1.00 98.81 159 ILE A C 1
ATOM 1247 O O . ILE A 1 159 ? -8.228 -0.865 -1.285 1.00 98.81 159 ILE A O 1
ATOM 1251 N N . ARG A 1 160 ? -6.596 -1.945 -2.401 1.00 98.50 160 ARG A N 1
ATOM 1252 C CA . ARG A 1 160 ? -7.483 -2.738 -3.264 1.00 98.50 160 ARG A CA 1
ATOM 1253 C C . ARG A 1 1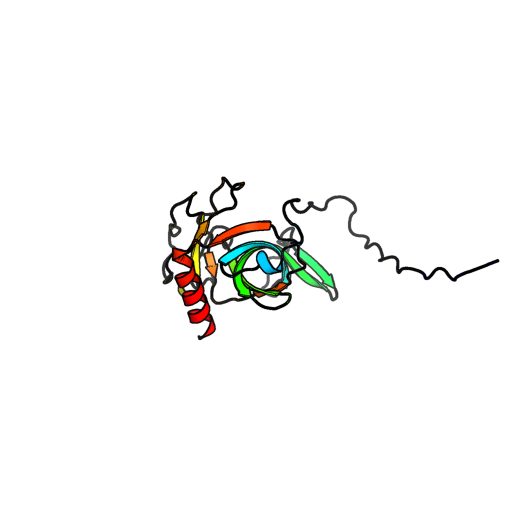60 ? -7.384 -4.214 -2.897 1.00 98.50 160 ARG A C 1
ATOM 1255 O O . ARG A 1 160 ? -6.342 -4.821 -3.126 1.00 98.50 160 ARG A O 1
ATOM 1262 N N . PHE A 1 161 ? -8.460 -4.799 -2.384 1.00 98.62 161 PHE A N 1
ATOM 1263 C CA . PHE A 1 161 ? -8.455 -6.191 -1.918 1.00 98.62 161 PHE A CA 1
ATOM 1264 C C . PHE A 1 161 ? -8.645 -7.215 -3.044 1.00 98.62 161 PHE A C 1
ATOM 1266 O O . PHE A 1 161 ? -8.128 -8.323 -2.956 1.00 98.62 161 PHE A O 1
ATOM 1273 N N . ALA A 1 162 ? -9.291 -6.822 -4.146 1.00 97.31 162 ALA A N 1
ATOM 1274 C CA . ALA A 1 162 ? -9.571 -7.694 -5.292 1.00 97.31 162 ALA A CA 1
ATOM 1275 C C . ALA A 1 162 ? -8.355 -8.005 -6.186 1.00 97.31 162 ALA A C 1
ATOM 1277 O O . ALA A 1 162 ? -8.493 -8.621 -7.242 1.00 97.31 162 ALA A O 1
ATOM 1278 N N . LYS A 1 163 ? -7.149 -7.551 -5.821 1.00 94.88 163 LYS A N 1
ATOM 1279 C CA . LYS A 1 163 ? -5.935 -7.820 -6.598 1.00 94.88 163 LYS A CA 1
ATOM 1280 C C . LYS A 1 163 ? -4.762 -8.126 -5.680 1.00 94.88 163 LYS A C 1
ATOM 1282 O O . LYS A 1 163 ? -4.193 -7.214 -5.093 1.00 94.88 163 LYS A O 1
ATOM 1287 N N . ALA A 1 164 ? -4.370 -9.395 -5.615 1.00 96.06 164 ALA A N 1
ATOM 1288 C CA . ALA A 1 164 ? -3.196 -9.824 -4.868 1.00 96.06 164 ALA A CA 1
ATOM 1289 C C . ALA A 1 164 ? -1.954 -9.921 -5.767 1.00 96.06 164 ALA A C 1
ATOM 1291 O O . ALA A 1 164 ? -2.034 -10.388 -6.902 1.00 96.06 164 ALA A O 1
ATOM 1292 N N . PHE A 1 165 ? -0.799 -9.517 -5.241 1.00 97.19 165 PHE A N 1
ATOM 1293 C CA . PHE A 1 165 ? 0.500 -9.671 -5.893 1.00 97.19 165 PHE A C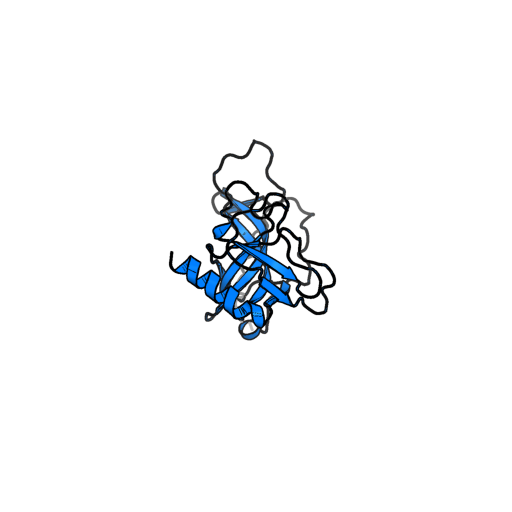A 1
ATOM 1294 C C . PHE A 1 165 ? 1.418 -10.559 -5.050 1.00 97.19 165 PHE A C 1
ATOM 1296 O O . PHE A 1 165 ? 1.582 -10.273 -3.857 1.00 97.19 165 PHE A O 1
ATOM 1303 N N . PRO A 1 166 ? 2.039 -11.597 -5.639 1.00 97.81 166 PRO A N 1
ATOM 1304 C CA . PRO A 1 166 ? 3.179 -12.255 -5.023 1.00 97.81 166 PRO A CA 1
ATOM 1305 C C . PRO A 1 166 ? 4.400 -11.330 -5.102 1.00 97.81 166 PRO A C 1
ATOM 1307 O O . PRO A 1 166 ? 4.729 -10.823 -6.173 1.00 97.81 166 PRO A O 1
ATOM 1310 N N . ILE A 1 167 ? 5.057 -11.101 -3.967 1.00 98.00 167 ILE A N 1
ATOM 1311 C CA . ILE A 1 167 ? 6.276 -10.297 -3.856 1.00 98.00 167 ILE A CA 1
ATOM 1312 C C . ILE A 1 167 ? 7.368 -11.148 -3.212 1.00 98.00 167 ILE A C 1
ATOM 1314 O O . ILE A 1 167 ? 7.222 -11.594 -2.069 1.00 98.00 167 ILE A O 1
ATOM 1318 N N . GLU A 1 168 ? 8.451 -11.358 -3.957 1.00 98.00 168 GLU A N 1
ATOM 1319 C CA . GLU A 1 168 ? 9.665 -12.033 -3.496 1.00 98.00 168 GLU A CA 1
ATOM 1320 C C . GLU A 1 168 ? 10.328 -11.256 -2.355 1.00 98.00 168 GLU A C 1
ATOM 1322 O O . GLU A 1 168 ? 10.326 -10.027 -2.332 1.00 98.00 168 GLU A O 1
ATOM 1327 N N . TRP A 1 169 ? 10.952 -11.961 -1.416 1.00 96.25 169 TRP A N 1
ATOM 1328 C CA . TRP A 1 169 ? 11.649 -11.330 -0.292 1.00 96.25 169 TRP A CA 1
ATOM 1329 C C . TRP A 1 169 ? 12.955 -10.637 -0.686 1.00 96.25 169 TRP A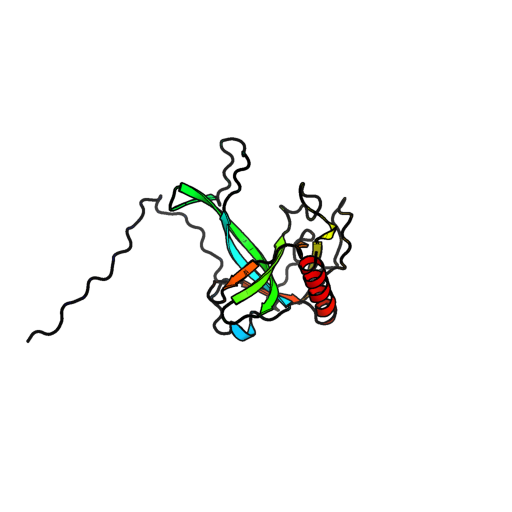 C 1
ATOM 1331 O O . TRP A 1 169 ? 13.379 -9.691 -0.022 1.00 96.25 169 TRP A O 1
ATOM 1341 N N . ASN A 1 170 ? 13.596 -11.100 -1.761 1.00 96.50 170 ASN A N 1
ATOM 1342 C CA . ASN A 1 170 ? 14.888 -10.596 -2.225 1.00 96.50 170 ASN A CA 1
ATOM 1343 C C . ASN A 1 170 ? 14.739 -9.371 -3.146 1.00 96.50 170 ASN A C 1
ATOM 1345 O O . ASN A 1 170 ? 15.299 -9.320 -4.241 1.00 96.50 170 ASN A O 1
ATOM 1349 N N . VAL A 1 171 ? 13.940 -8.392 -2.720 1.00 96.38 171 VAL A N 1
ATOM 1350 C CA . VAL A 1 171 ? 13.726 -7.130 -3.439 1.00 96.38 171 VAL A CA 1
ATOM 1351 C C . VAL A 1 171 ? 14.001 -5.947 -2.519 1.00 96.38 171 VAL A C 1
ATOM 1353 O O . VAL A 1 171 ? 13.870 -6.044 -1.298 1.00 96.38 171 VAL A O 1
ATOM 1356 N N . LYS A 1 172 ? 14.403 -4.813 -3.102 1.00 97.56 172 LYS A N 1
ATOM 1357 C CA . LYS A 1 172 ? 14.600 -3.575 -2.344 1.00 97.56 172 LYS A CA 1
ATOM 1358 C C . LYS A 1 172 ? 13.247 -2.989 -1.951 1.00 97.56 172 LYS A C 1
ATOM 1360 O O . LYS A 1 172 ? 12.439 -2.664 -2.822 1.00 97.56 172 LYS A O 1
ATOM 1365 N N . VAL A 1 173 ? 13.025 -2.817 -0.653 1.00 98.12 173 VAL A N 1
ATOM 1366 C CA . VAL A 1 173 ? 11.789 -2.261 -0.093 1.00 98.12 173 VAL A CA 1
ATOM 1367 C C . VAL A 1 173 ? 12.094 -1.142 0.894 1.00 98.12 173 VAL A C 1
ATOM 1369 O O . VAL A 1 173 ? 13.131 -1.160 1.557 1.00 98.12 173 VAL A O 1
ATOM 1372 N N . LYS A 1 174 ? 11.167 -0.195 1.018 1.00 98.06 174 LYS A N 1
ATOM 1373 C CA . LYS A 1 174 ? 11.142 0.819 2.073 1.00 98.06 174 LYS A CA 1
ATOM 1374 C C . LYS A 1 174 ? 10.015 0.490 3.047 1.00 98.06 174 LYS A C 1
ATOM 1376 O O . LYS A 1 174 ? 8.892 0.215 2.623 1.00 98.06 174 LYS A O 1
ATOM 1381 N N . ASP A 1 175 ? 10.323 0.484 4.340 1.00 98.19 175 ASP A N 1
ATOM 1382 C CA . ASP A 1 175 ? 9.342 0.237 5.399 1.00 98.19 175 ASP A CA 1
ATOM 1383 C C . ASP A 1 175 ? 8.377 1.420 5.512 1.00 98.19 175 ASP A C 1
ATOM 1385 O O . ASP A 1 175 ? 8.813 2.563 5.629 1.00 98.19 175 ASP A O 1
ATOM 1389 N N . LEU A 1 176 ? 7.075 1.137 5.475 1.00 98.50 176 LEU A N 1
ATOM 1390 C CA . LEU A 1 176 ? 6.007 2.117 5.673 1.00 98.50 176 LEU A CA 1
ATOM 1391 C C . LEU A 1 176 ? 5.179 1.793 6.922 1.00 98.50 176 LEU A C 1
ATOM 1393 O O . LEU A 1 176 ? 4.099 2.339 7.108 1.00 98.50 176 LEU A O 1
ATOM 1397 N N . GLY A 1 177 ? 5.675 0.915 7.794 1.00 98.44 177 GLY A N 1
ATOM 1398 C CA . GLY A 1 177 ? 5.052 0.613 9.074 1.00 98.44 177 GLY A CA 1
ATOM 1399 C C . GLY A 1 177 ? 4.177 -0.632 9.031 1.00 98.44 177 GLY A C 1
ATOM 1400 O O . GLY A 1 177 ? 4.388 -1.550 8.236 1.00 98.44 177 GLY A O 1
ATOM 1401 N N . ARG A 1 178 ? 3.207 -0.707 9.939 1.00 98.75 178 ARG A N 1
ATOM 1402 C CA . ARG A 1 178 ? 2.351 -1.889 10.107 1.00 98.75 178 ARG A CA 1
ATOM 1403 C C . ARG A 1 178 ? 0.911 -1.494 10.372 1.00 98.75 178 ARG A C 1
ATOM 1405 O O . ARG A 1 178 ? 0.668 -0.486 11.023 1.00 98.75 178 ARG A O 1
ATOM 1412 N N . VAL A 1 179 ? -0.033 -2.287 9.890 1.00 98.88 179 VAL A N 1
ATOM 1413 C CA . VAL A 1 179 ? -1.449 -2.134 10.235 1.00 98.88 179 VAL A CA 1
ATOM 1414 C C . VAL A 1 179 ? -1.622 -2.214 11.757 1.00 98.88 179 VAL A C 1
ATOM 1416 O O . VAL A 1 179 ? -0.926 -2.986 12.417 1.00 98.88 179 VAL A O 1
ATOM 1419 N N . ALA A 1 180 ? -2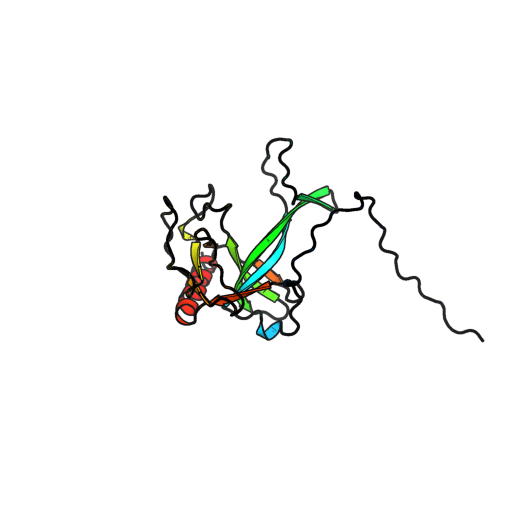.483 -1.355 12.302 1.00 98.69 180 ALA A N 1
ATOM 1420 C CA . ALA A 1 180 ? -2.803 -1.315 13.725 1.00 98.69 180 ALA A CA 1
ATOM 1421 C C . ALA A 1 180 ? -3.517 -2.606 14.152 1.00 98.69 180 ALA A C 1
ATOM 1423 O O . ALA A 1 180 ? -4.282 -3.178 13.371 1.00 98.69 180 ALA A O 1
ATOM 1424 N N . ASP A 1 181 ? -3.275 -3.065 15.379 1.00 98.44 181 ASP A N 1
ATOM 1425 C CA . ASP A 1 181 ? -3.736 -4.381 15.839 1.00 98.44 181 ASP A CA 1
ATOM 1426 C C . ASP A 1 181 ? -5.268 -4.506 15.778 1.00 98.44 181 ASP A C 1
ATOM 1428 O O . ASP A 1 181 ? -5.791 -5.543 15.370 1.00 98.44 181 ASP A O 1
ATOM 1432 N N . GLU A 1 182 ? -5.994 -3.427 16.082 1.00 98.38 182 GLU A N 1
ATOM 1433 C CA . GLU A 1 182 ? -7.456 -3.368 15.991 1.00 98.38 182 GLU A CA 1
ATOM 1434 C C . GLU A 1 182 ? -8.003 -3.494 14.555 1.00 98.38 182 GLU A C 1
ATOM 1436 O O . GLU A 1 182 ? -9.118 -3.977 14.362 1.00 98.38 182 GLU A O 1
ATOM 1441 N N . ASP A 1 183 ? -7.215 -3.123 13.542 1.00 98.69 183 ASP A N 1
ATOM 1442 C CA . ASP A 1 183 ? -7.616 -3.156 12.130 1.00 98.69 183 ASP A CA 1
ATOM 1443 C C . ASP A 1 183 ? -7.133 -4.426 11.408 1.00 98.69 183 ASP A C 1
ATOM 1445 O O . ASP A 1 183 ? -7.532 -4.695 10.270 1.00 98.69 183 ASP A O 1
ATOM 1449 N N . MET A 1 184 ? -6.309 -5.256 12.061 1.00 98.69 184 MET A N 1
ATOM 1450 C CA . MET A 1 184 ? -5.795 -6.500 11.477 1.00 98.69 184 MET A CA 1
ATOM 1451 C C . MET A 1 184 ? -6.907 -7.494 11.127 1.00 98.69 184 MET A C 1
ATOM 1453 O O . MET A 1 184 ? -6.843 -8.141 10.077 1.00 98.69 184 MET A O 1
ATOM 1457 N N . GLY A 1 185 ? -7.941 -7.599 11.968 1.00 98.62 185 GLY A N 1
ATOM 1458 C CA . GLY A 1 185 ? -9.111 -8.439 11.694 1.00 98.62 185 GLY A CA 1
ATOM 1459 C C . GLY A 1 185 ? -9.837 -8.005 10.418 1.00 98.62 185 GLY A C 1
ATOM 1460 O O . GLY A 1 185 ? -10.080 -8.829 9.535 1.00 98.62 185 GLY A O 1
ATOM 1461 N N . ASN A 1 186 ? -10.075 -6.698 10.281 1.00 98.75 186 ASN A N 1
ATOM 1462 C CA . ASN A 1 186 ? -10.701 -6.091 9.106 1.00 98.75 186 ASN A CA 1
ATOM 1463 C C . ASN A 1 186 ? -9.874 -6.334 7.839 1.00 98.75 186 ASN A C 1
ATOM 1465 O O . ASN A 1 186 ? -10.405 -6.818 6.841 1.00 98.75 186 ASN A O 1
ATOM 1469 N N . LEU A 1 187 ? -8.560 -6.084 7.889 1.00 98.81 187 LEU A N 1
ATOM 1470 C CA . LEU A 1 187 ? -7.657 -6.317 6.758 1.00 98.81 187 LEU A CA 1
ATOM 1471 C C . LEU A 1 187 ? -7.778 -7.756 6.228 1.00 98.81 187 LEU A C 1
ATOM 1473 O O . LEU A 1 187 ? -7.867 -7.971 5.017 1.00 98.81 187 LEU A O 1
ATOM 1477 N N . MET A 1 188 ? -7.781 -8.744 7.130 1.00 98.69 188 MET A N 1
ATOM 1478 C CA . MET A 1 188 ? -7.866 -10.157 6.752 1.00 98.69 188 MET A CA 1
ATOM 1479 C C . MET A 1 188 ? -9.251 -10.528 6.243 1.00 98.69 188 MET A C 1
ATOM 1481 O O . MET A 1 188 ? -9.357 -11.221 5.232 1.00 98.69 188 MET A O 1
ATOM 1485 N N . GLN A 1 189 ? -10.306 -10.038 6.890 1.00 98.56 189 GLN A N 1
ATOM 1486 C CA . GLN A 1 189 ? -11.677 -10.283 6.463 1.00 98.56 189 GLN A CA 1
ATOM 1487 C C . GLN A 1 189 ? -11.939 -9.733 5.056 1.00 98.56 189 GLN A C 1
ATOM 1489 O O . GLN A 1 189 ? -12.524 -10.433 4.231 1.00 98.56 189 GLN A O 1
ATOM 1494 N N . TYR A 1 190 ? -11.494 -8.510 4.758 1.00 98.62 190 TYR A N 1
ATOM 1495 C CA . TYR A 1 190 ? -11.723 -7.877 3.456 1.00 98.62 190 TYR A CA 1
ATOM 1496 C C . TYR A 1 190 ? -10.958 -8.589 2.342 1.00 98.62 190 TYR A C 1
ATOM 1498 O O . TYR A 1 190 ? -11.527 -8.871 1.289 1.00 98.62 190 TYR A O 1
ATOM 1506 N N . TYR A 1 191 ? -9.700 -8.968 2.597 1.00 98.44 191 TYR A N 1
ATOM 1507 C CA . TYR A 1 191 ? -8.928 -9.777 1.657 1.00 98.44 191 TYR A CA 1
ATOM 1508 C C . TYR A 1 191 ? -9.604 -11.124 1.367 1.00 98.44 191 TYR A C 1
ATOM 1510 O O . TYR A 1 191 ? -9.794 -11.475 0.206 1.00 98.44 191 TYR A O 1
ATOM 1518 N N . MET A 1 192 ? -10.017 -11.861 2.404 1.00 98.06 192 MET A N 1
ATOM 1519 C CA . MET A 1 192 ? -10.678 -13.160 2.224 1.00 98.06 192 MET A CA 1
ATOM 1520 C C . MET A 1 192 ? -12.029 -13.029 1.519 1.00 98.06 192 MET A C 1
ATOM 1522 O O . MET A 1 192 ? -12.395 -13.897 0.731 1.00 98.06 192 MET A O 1
ATOM 1526 N N . ARG A 1 193 ? -12.763 -11.939 1.767 1.00 97.81 193 ARG A N 1
ATOM 1527 C CA . ARG A 1 193 ? -14.030 -11.669 1.086 1.00 97.81 193 ARG A CA 1
ATOM 1528 C C . ARG A 1 193 ? -13.843 -11.484 -0.415 1.00 97.81 193 ARG A C 1
ATOM 1530 O O . ARG A 1 193 ? -14.634 -12.040 -1.163 1.00 97.81 193 ARG A O 1
ATOM 1537 N N . GLU A 1 194 ? -12.839 -10.728 -0.855 1.00 97.69 194 GLU A N 1
ATOM 1538 C CA . GLU A 1 194 ? -12.567 -10.568 -2.290 1.00 97.69 194 GLU A CA 1
ATOM 1539 C C . GLU A 1 194 ? -11.949 -11.819 -2.921 1.00 97.69 194 GLU A C 1
ATOM 1541 O O . GLU A 1 194 ? -12.224 -12.104 -4.080 1.00 97.69 194 GLU A O 1
ATOM 1546 N N . LEU A 1 195 ? -11.149 -12.585 -2.172 1.00 94.69 195 LEU A N 1
ATOM 1547 C CA . LEU A 1 195 ? -10.552 -13.831 -2.662 1.00 94.69 195 LEU A CA 1
ATOM 1548 C C . LEU A 1 195 ? -11.598 -14.917 -2.969 1.00 94.69 195 LEU A C 1
ATOM 1550 O O . LEU A 1 195 ? -11.353 -15.771 -3.814 1.00 94.69 195 LEU A O 1
ATOM 1554 N N . ASN A 1 196 ? -12.734 -14.892 -2.269 1.00 94.00 196 ASN A N 1
ATOM 1555 C CA . ASN A 1 196 ? -13.802 -15.889 -2.378 1.00 94.00 196 ASN A CA 1
ATOM 1556 C C . ASN A 1 196 ? -14.962 -15.464 -3.302 1.00 94.00 196 ASN A C 1
ATOM 1558 O O . ASN A 1 196 ? -16.010 -16.111 -3.279 1.00 94.00 196 ASN A O 1
ATOM 1562 N N . LYS A 1 197 ? -14.814 -14.367 -4.054 1.00 92.06 197 LYS A N 1
ATOM 1563 C CA . LYS A 1 197 ? -15.754 -13.982 -5.118 1.00 92.06 197 LYS A CA 1
ATOM 1564 C C . LYS A 1 197 ? -15.395 -14.674 -6.426 1.00 92.06 197 LYS A C 1
ATOM 1566 O O . LYS A 1 197 ? -16.348 -15.039 -7.145 1.00 92.06 197 LYS A O 1
#

Foldseek 3Di:
DDDDDDDDDDDDDDDPDDPDDDDDDDPLFAQDPPLVVQLDAQFKWKAWDKDFDDPPDDDPPPDPPQWDQDPPRTIIGIDIWMWGFQADDVQKTKTWTKDLLVVCAQVNPPRQLCQKAFEKAPVADDADDDVPDDRNPAYYWHFPADPPDNDMDRSSIMTGLLDMDIGGSRGTIHGGGGTDPVCSVSSNVSNVVNVVD

Secondary structure (DSSP, 8-state):
-------PPP--------SS--PPP-TT-EE-TTHHHHS-TTEEEEEEEEEEPPSSPPPTT---TTEEE-GGG-EEEEEEEEEEEEEE-SSEEEEEEEE-TTTTGGGSTT--GGGEEEEEETTT----PPTT-----SPPEEEE--TT--SPPPTT-EEETT--EEEESSSEEEEEEEE-HHHHHHHHHHHHHHHT-

Radius of gyration: 20.22 Å; chains: 1; bounding box: 75×38×46 Å

Organism: NCBI:txid390894

pLDDT: mean 87.01, std 20.12, range [30.33, 98.94]

InterPro domains:
  IPR046497 Domain of unknown function DUF6590 [PF20233] (37-188)

Sequence (197 aa):
MVKTKEQDRPVYNQMKGVIGAYEELDPAYLVRQDARGFFKRGRVFSMLFTELMGETPRAPGTFPDNVSIVKYGAKVITQIRRFVVVAEKMGFCYTCPISTYGNRGTTKTGCRPEEHAIVYYKTLQTPSPLPLENGMVYQPIGVLPPSTESQPMSTASRIRFAKAFPIEWNVKVKDLGRVADEDMGNLMQYYMRELNK